Protein AF-A0A0G0KIC5-F1 (afdb_monomer)

Secondary structure (DSSP, 8-state):
--EEETTEEEEEE-TTPPP---SSPP----------S--HHHHHHHHHHHHHHHHHHHHHHTTTTT---EETTEEP-GGGGEEEEEEEEEEETTTTEEEEEEEEEESS--SS--SEEEEE-TTS-EEEEEE-SS--SSS--EEEEEEE-GGGGSB--S-TTS--------B-TTSHHHHHHHHHHHHHHHHHHGGGGHHHHHHHHHHHHHTT-S-SS--HHHHHHHHHHHHH-THHHHT--HHHHHHHHHHHHHHHHSS-TTHHHHHHHHHS---HHHHHHHHHTT-

Radius of gyration: 25.98 Å; Cα contacts (8 Å, |Δi|>4): 318; chains: 1; bounding box: 60×60×71 Å

Mean predicted aligned error: 8.33 Å

Sequence (287 aa):
MVKINAENINLYTGVNATPKKTAEQTGTVVTFSGIHGLVKSQMEEKLNEFLLKEFAWFLALNSNRDFSISVNGIPIDFNDLVADQEELSFMHEDSQTTFTVRYVRWNQRLNNEPSRYYYINSEHKERWKEPTVIKNKGEQFYHSIFVKSLYFDAFSFQAAAEEKQEALIVGTRSDSQFRFLRKKLATILRIKRRPFLKVFAEKLISEYEEKNILPAVCHESLRKTLTTIYEMQPRIFTSLNLEQKKIMVGLLQILLESNNKNALPALLSSAIDLTPDEQSELEKLFY

Solvent-accessible surface area (backbone atoms only — not comparable to full-atom values): 17333 Å² total; per-residue (Å²): 120,74,50,69,46,90,94,41,78,86,50,64,46,56,83,85,60,77,89,72,93,72,92,69,82,90,81,85,87,84,84,88,77,92,83,76,97,75,52,69,68,64,48,53,57,54,47,50,54,47,49,43,38,63,37,27,68,56,43,60,67,29,63,90,67,80,58,83,56,62,60,97,84,44,70,68,66,46,65,83,42,53,65,47,72,51,78,48,78,49,70,34,77,95,76,65,50,53,38,42,36,39,41,38,27,32,73,55,80,43,74,87,57,73,44,29,38,36,38,20,21,74,87,63,44,81,72,48,71,47,74,43,95,71,73,72,85,82,55,72,68,34,39,41,35,40,37,36,23,66,67,49,68,40,43,46,90,67,66,89,87,74,69,93,62,94,63,80,72,76,37,47,79,82,38,67,62,49,49,50,50,53,52,53,54,51,51,52,53,50,63,72,43,29,80,53,28,53,71,55,28,53,50,50,51,52,53,30,54,77,65,66,42,54,60,97,79,69,52,68,61,54,56,51,48,54,32,52,49,32,37,75,44,51,70,76,66,74,79,52,54,76,66,55,49,31,51,52,48,52,51,50,49,54,48,70,74,40,93,51,54,60,53,61,41,51,56,48,50,75,79,41,95,66,52,74,67,55,43,55,51,50,44,55,67,73,113

pLDDT: mean 87.5, std 10.57, range [45.59, 98.5]

Foldseek 3Di:
DKDADPVGRPDIPDPPPDDDDDPDDDDDDDDDDPDPDDDPVNCVPVVLVQCLLACLVVCVLCVVPPDFDDDPNHTRDNCVQFPDKDWDKDADVVVRWIKIKIKTWGQAHRDPDAEKEFEAAPVSDTPDIDHDPDGDPPLRGGIYMYIYTNLSVQADPDDPPPDPDPDPRPYYCVDPVNVVVSVVSNVVSLVVSLVSCQVVLVVVVVVCVVLVLADPDHDPLLSVLSSLVCSNPVPVPPPDDSVRSSVVSVVSVVVLVDPDLQPVLVVVVVVDPDDPVSSVVSSVSSD

Structure (mmCIF, N/CA/C/O backbone):
data_AF-A0A0G0KIC5-F1
#
_entry.id   AF-A0A0G0KIC5-F1
#
loop_
_atom_site.group_PDB
_atom_site.id
_atom_site.type_symbol
_atom_site.label_atom_id
_atom_site.label_alt_id
_atom_site.label_comp_id
_atom_site.label_asym_id
_atom_site.label_entity_id
_atom_site.label_seq_id
_atom_site.pdbx_PDB_ins_code
_atom_site.Cartn_x
_atom_site.Cartn_y
_atom_site.Cartn_z
_atom_site.occupancy
_atom_site.B_iso_or_equiv
_atom_site.auth_seq_id
_atom_site.auth_comp_id
_atom_site.auth_asym_id
_atom_site.auth_atom_id
_atom_site.pdbx_PDB_model_num
ATOM 1 N N . MET A 1 1 ? 26.436 -17.714 -29.959 1.00 67.50 1 MET A N 1
ATOM 2 C CA . MET A 1 1 ? 25.285 -18.348 -29.283 1.00 67.50 1 MET A CA 1
ATOM 3 C C . MET A 1 1 ? 25.785 -18.941 -27.980 1.00 67.50 1 MET A C 1
ATOM 5 O O . MET A 1 1 ? 26.723 -19.731 -28.030 1.00 67.50 1 MET A O 1
ATOM 9 N N . VAL A 1 2 ? 25.228 -18.517 -26.846 1.00 76.69 2 VAL A N 1
ATOM 10 C CA . VAL A 1 2 ? 25.556 -19.101 -25.537 1.00 76.69 2 VAL A CA 1
ATOM 11 C C . VAL A 1 2 ? 24.722 -20.366 -25.348 1.00 76.69 2 VAL A C 1
ATOM 13 O O . VAL A 1 2 ? 23.547 -20.376 -25.707 1.00 76.69 2 VAL A O 1
ATOM 16 N N . LYS A 1 3 ? 25.329 -21.439 -24.836 1.00 75.56 3 LYS A N 1
ATOM 17 C CA . LYS A 1 3 ? 24.642 -22.703 -24.524 1.00 75.56 3 LYS A CA 1
ATOM 18 C C . LYS A 1 3 ? 24.934 -23.087 -23.083 1.00 75.56 3 LYS A C 1
ATOM 20 O O . LYS A 1 3 ? 26.071 -22.927 -22.647 1.00 75.56 3 LYS A O 1
ATOM 25 N N . ILE A 1 4 ? 23.917 -23.592 -22.392 1.00 78.56 4 ILE A N 1
ATOM 26 C CA . ILE A 1 4 ? 23.955 -23.989 -20.980 1.00 78.56 4 ILE A CA 1
ATOM 27 C C . ILE A 1 4 ? 23.305 -25.371 -20.871 1.00 78.56 4 ILE A C 1
ATOM 29 O O . ILE A 1 4 ? 22.284 -25.610 -21.518 1.00 78.56 4 ILE A O 1
ATOM 33 N N . ASN A 1 5 ? 23.893 -26.274 -20.085 1.00 76.44 5 ASN A N 1
ATOM 34 C CA . ASN A 1 5 ? 23.307 -27.582 -19.781 1.00 76.44 5 ASN A CA 1
ATOM 35 C C . ASN A 1 5 ? 22.599 -27.526 -18.415 1.00 76.44 5 ASN A C 1
ATOM 37 O O . ASN A 1 5 ? 23.148 -26.989 -17.455 1.00 76.44 5 ASN A O 1
ATOM 41 N N . ALA A 1 6 ? 21.396 -28.099 -18.328 1.00 74.94 6 ALA A N 1
ATOM 42 C CA . ALA A 1 6 ? 20.607 -28.170 -17.100 1.00 74.94 6 ALA A CA 1
ATOM 43 C C . ALA A 1 6 ? 21.323 -28.904 -15.950 1.00 74.94 6 ALA A C 1
ATOM 45 O O . ALA A 1 6 ? 21.125 -28.545 -14.794 1.00 74.94 6 ALA A O 1
ATOM 46 N N . GLU A 1 7 ? 22.186 -29.881 -16.249 1.00 78.88 7 GLU A N 1
ATOM 47 C CA . GLU A 1 7 ? 22.963 -30.613 -15.235 1.00 78.88 7 GLU A CA 1
ATOM 48 C C . GLU A 1 7 ? 24.023 -29.738 -14.550 1.00 78.88 7 GLU A C 1
ATOM 50 O O . GLU A 1 7 ? 24.472 -30.048 -13.448 1.00 78.88 7 GLU A O 1
ATOM 55 N N . ASN A 1 8 ? 24.440 -28.639 -15.190 1.00 77.25 8 ASN A N 1
ATOM 56 C CA . ASN A 1 8 ? 25.443 -27.743 -14.636 1.00 77.25 8 ASN A CA 1
ATOM 57 C C . ASN A 1 8 ? 25.259 -26.310 -15.153 1.00 77.25 8 ASN A C 1
ATOM 59 O O . ASN A 1 8 ? 25.920 -25.871 -16.094 1.00 77.25 8 ASN A O 1
ATOM 63 N N . ILE A 1 9 ? 24.365 -25.568 -14.497 1.00 76.00 9 ILE A N 1
ATOM 64 C CA . ILE A 1 9 ? 23.979 -24.193 -14.862 1.00 76.00 9 ILE A CA 1
ATOM 65 C C . ILE A 1 9 ? 25.139 -23.183 -14.847 1.00 76.00 9 ILE A C 1
ATOM 67 O O . ILE A 1 9 ? 25.031 -22.115 -15.444 1.00 76.00 9 ILE A O 1
ATOM 71 N N . ASN A 1 10 ? 26.258 -23.526 -14.201 1.00 78.25 10 ASN A N 1
ATOM 72 C CA . ASN A 1 10 ? 27.460 -22.695 -14.144 1.00 78.25 10 ASN A CA 1
ATOM 73 C C . ASN A 1 10 ? 28.426 -22.956 -15.313 1.00 78.25 10 ASN A C 1
ATOM 75 O O . ASN A 1 10 ? 29.370 -22.190 -15.502 1.00 78.25 10 ASN A O 1
ATOM 79 N N . LEU A 1 11 ? 28.207 -24.012 -16.105 1.00 73.00 11 LEU A N 1
ATOM 80 C CA . LEU A 1 11 ? 28.993 -24.318 -17.298 1.00 73.00 11 LEU A CA 1
ATOM 81 C C . LEU A 1 11 ? 28.256 -23.842 -18.547 1.00 73.00 11 LEU A C 1
ATOM 83 O O . LEU A 1 11 ? 27.235 -24.400 -18.953 1.00 73.00 11 LEU A O 1
ATOM 87 N N . TYR A 1 12 ? 28.811 -22.814 -19.182 1.00 76.62 12 TYR A N 1
ATOM 88 C CA . TYR A 1 12 ? 28.248 -22.230 -20.388 1.00 76.62 12 TYR A CA 1
ATOM 89 C C . TYR A 1 12 ? 29.332 -21.901 -21.415 1.00 76.62 12 TYR A C 1
ATOM 91 O O . TYR A 1 12 ? 30.443 -21.488 -21.088 1.00 76.62 12 TYR A O 1
ATOM 99 N N . THR A 1 13 ? 29.016 -22.114 -22.692 1.00 78.81 13 THR A N 1
ATOM 100 C CA . THR A 1 13 ? 29.937 -21.857 -23.812 1.00 78.81 13 THR A CA 1
ATOM 101 C C . THR A 1 13 ? 29.626 -20.527 -24.486 1.00 78.81 13 THR A C 1
ATOM 103 O O . THR A 1 13 ? 28.480 -20.091 -24.469 1.00 78.81 13 THR A O 1
ATOM 106 N N . GLY A 1 14 ? 30.598 -19.925 -25.178 1.00 72.69 14 GLY A N 1
ATOM 107 C CA . GLY A 1 14 ? 30.358 -18.744 -26.023 1.00 72.69 14 GLY A CA 1
ATOM 108 C C . GLY A 1 14 ? 30.482 -17.391 -25.314 1.00 72.69 14 GLY A C 1
ATOM 109 O O . GLY A 1 14 ? 30.128 -16.380 -25.911 1.00 72.69 14 GLY A O 1
ATOM 110 N N . VAL A 1 15 ? 31.015 -17.369 -24.087 1.00 69.88 15 VAL A N 1
ATOM 111 C CA . VAL A 1 15 ? 31.284 -16.153 -23.284 1.00 69.88 15 VAL A CA 1
ATOM 112 C C . VAL A 1 15 ? 32.347 -15.260 -23.922 1.00 69.88 15 VAL A C 1
ATOM 114 O O . VAL A 1 15 ? 32.256 -14.042 -23.867 1.00 69.88 15 VAL A O 1
ATOM 117 N N . ASN A 1 16 ? 33.324 -15.882 -24.587 1.00 74.56 16 ASN A N 1
ATOM 118 C CA . ASN A 1 16 ? 34.443 -15.207 -25.251 1.00 74.56 16 ASN A CA 1
ATOM 119 C C . ASN A 1 16 ? 34.171 -14.942 -26.742 1.00 74.56 16 ASN A C 1
ATOM 121 O O . ASN A 1 16 ? 35.106 -14.792 -27.528 1.00 74.56 16 ASN A O 1
ATOM 125 N N . ALA A 1 17 ? 32.905 -14.960 -27.172 1.00 75.75 17 ALA A N 1
ATOM 126 C CA . ALA A 1 17 ? 32.570 -14.648 -28.555 1.00 75.75 17 ALA A CA 1
ATOM 127 C C . ALA A 1 17 ? 32.875 -13.170 -28.841 1.00 75.75 17 ALA A C 1
ATOM 129 O O . ALA A 1 17 ? 32.433 -12.284 -28.112 1.00 75.75 17 ALA A O 1
ATOM 130 N N . THR A 1 18 ? 33.620 -12.897 -29.911 1.00 78.06 18 THR A N 1
ATOM 131 C CA . THR A 1 18 ? 33.925 -11.523 -30.312 1.00 78.06 18 THR A CA 1
ATOM 132 C C . THR A 1 18 ? 32.659 -10.825 -30.824 1.00 78.06 18 THR A C 1
ATOM 134 O O . THR A 1 18 ? 31.942 -11.402 -31.653 1.00 78.06 18 THR A O 1
ATOM 137 N N . PRO A 1 19 ? 32.356 -9.595 -30.359 1.00 79.81 19 PRO A N 1
ATOM 138 C CA . PRO A 1 19 ? 31.229 -8.825 -30.870 1.00 79.81 19 PRO A CA 1
ATOM 139 C C . PRO A 1 19 ? 31.348 -8.640 -32.384 1.00 79.81 19 PRO A C 1
ATOM 141 O O . PRO A 1 19 ? 32.389 -8.218 -32.888 1.00 79.81 19 PRO A O 1
ATOM 144 N N . LYS A 1 20 ? 30.278 -8.951 -33.118 1.00 81.19 20 LYS A N 1
ATOM 145 C CA . LYS A 1 20 ? 30.190 -8.7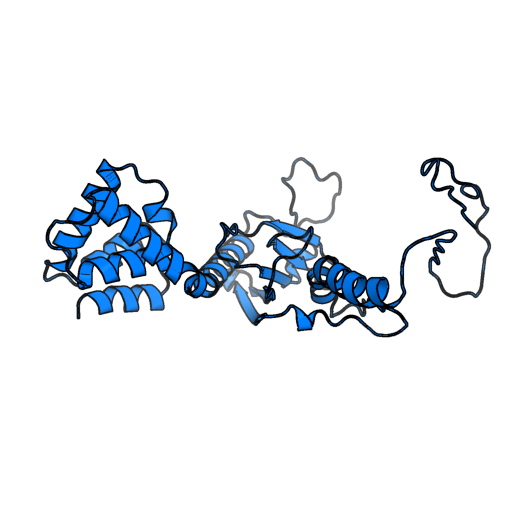22 -34.564 1.00 81.19 20 LYS A CA 1
ATOM 146 C C . LYS A 1 20 ? 29.190 -7.609 -34.830 1.00 81.19 20 LYS A C 1
ATOM 148 O O . LYS A 1 20 ? 28.093 -7.617 -34.278 1.00 81.19 20 LYS A O 1
ATOM 153 N N . LYS A 1 21 ? 29.565 -6.664 -35.691 1.00 84.25 21 LYS A N 1
ATOM 154 C CA . LYS A 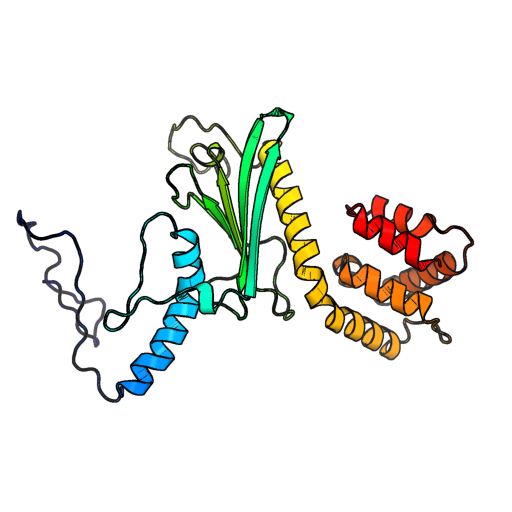1 21 ? 28.650 -5.623 -36.163 1.00 84.25 21 LYS A CA 1
ATOM 155 C C . LYS A 1 21 ? 27.550 -6.296 -36.990 1.00 84.25 21 LYS A C 1
ATOM 157 O O . LYS A 1 21 ? 27.859 -7.068 -37.893 1.00 84.25 21 LYS A O 1
ATOM 162 N N . THR A 1 22 ? 26.294 -6.024 -36.666 1.00 84.88 22 THR A N 1
ATOM 163 C CA . THR A 1 22 ? 25.121 -6.582 -37.349 1.00 84.88 22 THR A CA 1
ATOM 164 C C . THR A 1 22 ? 24.117 -5.469 -37.640 1.00 84.88 22 THR A C 1
ATOM 166 O O . THR A 1 22 ? 24.134 -4.436 -36.969 1.00 84.88 22 THR A O 1
ATOM 169 N N . ALA A 1 23 ? 23.286 -5.668 -38.664 1.00 88.75 23 ALA A N 1
ATOM 170 C CA . ALA A 1 23 ? 22.134 -4.819 -38.972 1.00 88.75 23 ALA A CA 1
ATOM 171 C C . ALA A 1 23 ? 20.836 -5.333 -38.314 1.00 88.75 23 ALA A C 1
ATOM 173 O O . ALA A 1 23 ? 19.781 -4.725 -38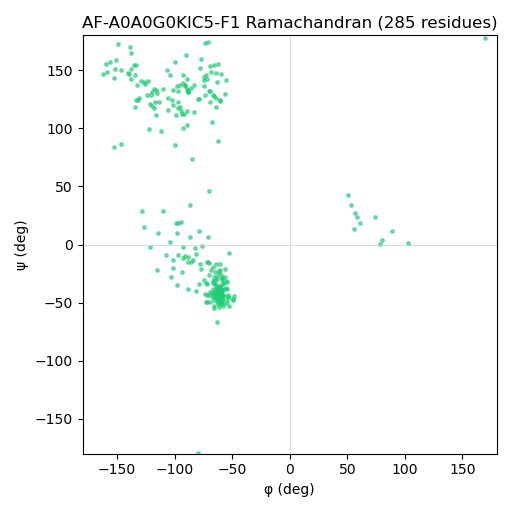.476 1.00 88.75 23 ALA A O 1
ATOM 174 N N . GLU A 1 24 ? 20.905 -6.462 -37.603 1.00 86.31 24 GLU A N 1
ATOM 175 C CA . GLU A 1 24 ? 19.785 -7.019 -36.847 1.00 86.31 24 GLU A CA 1
ATOM 176 C C . GLU A 1 24 ? 19.381 -6.109 -35.680 1.00 86.31 24 GLU A C 1
ATOM 178 O O . GLU A 1 24 ? 20.188 -5.346 -35.141 1.00 86.31 24 GLU A O 1
ATOM 183 N N . GLN A 1 25 ? 18.115 -6.213 -35.275 1.00 85.44 25 GLN A N 1
ATOM 184 C CA . GLN A 1 25 ? 17.614 -5.524 -34.090 1.00 85.44 25 GLN A CA 1
ATOM 185 C C . GLN A 1 25 ? 18.309 -6.044 -32.825 1.00 85.44 25 GLN A C 1
ATOM 187 O O . GLN A 1 25 ? 18.677 -7.215 -32.725 1.00 85.44 25 GLN A O 1
ATOM 192 N N . THR A 1 26 ? 18.488 -5.163 -31.843 1.00 87.00 26 THR A N 1
ATOM 193 C CA . THR A 1 26 ? 19.089 -5.525 -30.560 1.00 87.00 26 THR A CA 1
ATOM 194 C C . THR A 1 26 ? 18.105 -6.328 -29.713 1.00 87.00 26 THR A C 1
ATOM 196 O O . THR A 1 26 ? 16.931 -5.990 -29.597 1.00 87.00 26 THR A O 1
ATOM 199 N N . GLY A 1 27 ? 18.590 -7.398 -29.091 1.00 87.25 27 GLY A N 1
ATOM 200 C CA . GLY A 1 27 ? 17.770 -8.246 -28.236 1.00 87.25 27 GLY A CA 1
ATOM 201 C C . GLY A 1 27 ? 18.482 -9.534 -27.854 1.00 87.25 27 GLY A C 1
ATOM 202 O O . GLY A 1 27 ? 19.602 -9.803 -28.291 1.00 87.25 27 GLY A O 1
ATOM 203 N N . THR A 1 28 ? 17.806 -10.339 -27.041 1.00 87.50 28 THR A N 1
ATOM 204 C CA . THR A 1 28 ? 18.299 -11.643 -26.600 1.00 87.50 28 THR A CA 1
ATOM 205 C C . THR A 1 28 ? 17.182 -12.660 -26.750 1.00 87.50 28 THR A C 1
ATOM 207 O O . THR A 1 28 ? 16.109 -12.491 -26.178 1.00 87.50 28 THR A O 1
ATOM 210 N N . VAL A 1 29 ? 17.446 -13.736 -27.489 1.00 88.25 29 VAL A N 1
ATOM 211 C CA . VAL A 1 29 ? 16.553 -14.896 -27.569 1.00 88.25 29 VAL A CA 1
ATOM 212 C C . VAL A 1 29 ? 17.164 -16.026 -26.754 1.00 88.25 29 VAL A C 1
ATOM 214 O O . VAL A 1 29 ? 18.317 -16.402 -26.966 1.00 88.25 29 VAL A O 1
ATOM 217 N N . VAL A 1 30 ? 16.381 -16.567 -25.823 1.00 87.88 30 VAL A N 1
ATOM 218 C CA . VAL A 1 30 ? 16.743 -17.740 -25.024 1.00 87.88 30 VAL A CA 1
ATOM 219 C C . VAL A 1 30 ? 15.780 -18.866 -25.377 1.00 87.88 30 VAL A C 1
ATOM 221 O O . VAL A 1 30 ? 14.567 -18.670 -25.379 1.00 87.88 30 VAL A O 1
ATOM 224 N N . THR A 1 31 ? 16.314 -20.049 -25.677 1.00 87.62 31 THR A N 1
ATOM 225 C CA . THR A 1 31 ? 15.518 -21.229 -26.033 1.00 87.62 31 THR A CA 1
ATOM 226 C C . THR A 1 31 ? 15.823 -22.356 -25.063 1.00 87.62 31 THR A C 1
ATOM 228 O O . THR A 1 31 ? 16.962 -22.811 -24.967 1.00 87.62 31 THR A O 1
ATOM 231 N N . PHE A 1 32 ? 14.789 -22.828 -24.373 1.00 83.00 32 PHE A N 1
ATOM 232 C CA . PHE A 1 32 ? 14.842 -24.039 -23.563 1.00 83.00 32 PHE A CA 1
ATOM 233 C C . PHE A 1 32 ? 14.317 -25.213 -24.398 1.00 83.00 32 PHE A C 1
ATOM 235 O O . PHE A 1 32 ? 13.331 -25.077 -25.119 1.00 83.00 32 PHE A O 1
ATOM 242 N N . SER A 1 33 ? 14.987 -26.361 -24.330 1.00 85.38 33 SER A N 1
ATOM 243 C CA . SER A 1 33 ? 14.616 -27.584 -25.057 1.00 85.38 33 SER A CA 1
ATOM 244 C C . SER A 1 33 ? 14.763 -28.801 -24.141 1.00 85.38 33 SER A C 1
ATOM 246 O O . SER A 1 33 ? 15.367 -28.689 -23.077 1.00 85.38 33 SER A O 1
ATOM 248 N N . GLY A 1 34 ? 14.179 -29.945 -24.517 1.00 84.38 34 GLY A N 1
ATOM 249 C CA . GLY A 1 34 ? 14.203 -31.157 -23.681 1.00 84.38 34 GLY A CA 1
ATOM 250 C C . GLY A 1 34 ? 13.270 -31.108 -22.464 1.00 84.38 34 GLY A C 1
ATOM 251 O O . GLY A 1 34 ? 13.501 -31.801 -21.479 1.00 84.38 34 GLY A O 1
ATOM 252 N N . ILE A 1 35 ? 12.222 -30.278 -22.504 1.00 81.06 35 ILE A N 1
ATOM 253 C CA . ILE A 1 35 ? 11.217 -30.198 -21.438 1.00 81.06 35 ILE A CA 1
ATOM 254 C C . ILE A 1 35 ? 10.187 -31.315 -21.654 1.00 81.06 35 ILE A C 1
ATOM 256 O O . ILE A 1 35 ? 9.443 -31.296 -22.633 1.00 81.06 35 ILE A O 1
ATOM 260 N N . HIS A 1 36 ? 10.138 -32.281 -20.736 1.00 83.25 36 HIS A N 1
ATOM 261 C CA . HIS A 1 36 ? 9.186 -33.396 -20.755 1.00 83.25 36 HIS A CA 1
ATOM 262 C C . HIS A 1 36 ? 8.097 -33.214 -19.685 1.00 83.25 36 HIS A C 1
ATOM 264 O O . HIS A 1 36 ? 8.342 -32.618 -18.640 1.00 83.25 36 HIS A O 1
ATOM 270 N N . GLY A 1 37 ? 6.890 -33.738 -19.930 1.00 77.19 37 GLY A N 1
ATOM 271 C CA . GLY A 1 37 ? 5.799 -33.756 -18.941 1.00 77.19 37 GLY A CA 1
ATOM 272 C C . GLY A 1 37 ? 5.008 -32.450 -18.777 1.00 77.19 37 GLY A C 1
ATOM 273 O O . GLY A 1 37 ? 4.118 -32.395 -17.933 1.00 77.19 37 GLY A O 1
ATOM 274 N N . LEU A 1 38 ? 5.286 -31.419 -19.581 1.00 76.06 38 LEU A N 1
ATOM 275 C CA . LEU A 1 38 ? 4.517 -30.173 -19.603 1.00 76.06 38 LEU A CA 1
ATOM 276 C C . LEU A 1 38 ? 3.491 -30.205 -20.746 1.00 76.06 38 LEU A C 1
ATOM 278 O O . LEU A 1 38 ? 3.864 -30.280 -21.916 1.00 76.06 38 LEU A O 1
ATOM 282 N N . VAL A 1 39 ? 2.199 -30.145 -20.419 1.00 78.75 39 VAL A N 1
ATOM 283 C CA . VAL A 1 39 ? 1.122 -30.057 -21.421 1.00 78.75 39 VAL A CA 1
ATOM 284 C C . VAL A 1 39 ? 0.836 -28.588 -21.740 1.00 78.75 39 VAL A C 1
ATOM 286 O O . VAL A 1 39 ? 0.850 -27.747 -20.842 1.00 78.75 39 VAL A O 1
ATOM 289 N N . LYS A 1 40 ? 0.541 -28.273 -23.009 1.00 76.06 40 LYS A N 1
ATOM 290 C CA . LYS A 1 40 ? 0.291 -26.903 -23.496 1.00 76.06 40 LYS A CA 1
ATOM 291 C C . LYS A 1 40 ? -0.723 -26.128 -22.641 1.00 76.06 40 LYS A C 1
ATOM 293 O O . LYS A 1 40 ? -0.425 -25.016 -22.230 1.00 76.06 40 LYS A O 1
ATOM 298 N N . SER A 1 41 ? -1.863 -26.732 -22.306 1.00 73.12 41 SER A N 1
ATOM 299 C CA . SER A 1 41 ? -2.907 -26.084 -21.495 1.00 73.12 41 SER A CA 1
ATOM 300 C C . SER A 1 41 ? -2.442 -25.740 -20.076 1.00 73.12 41 SER A C 1
ATOM 302 O O . SER A 1 41 ? -2.707 -24.650 -19.580 1.00 73.12 41 SER A O 1
ATOM 304 N N . GLN A 1 42 ? -1.691 -26.641 -19.434 1.00 70.50 42 GLN A N 1
ATOM 305 C CA . GLN A 1 42 ? -1.113 -26.395 -18.111 1.00 70.50 42 GLN A CA 1
ATOM 306 C C . GLN A 1 42 ? -0.053 -25.297 -18.149 1.00 70.50 42 GLN A C 1
ATOM 308 O O . GLN A 1 42 ? 0.097 -24.578 -17.165 1.00 70.50 42 GLN A O 1
ATOM 313 N N . MET A 1 43 ? 0.683 -25.191 -19.259 1.00 74.12 43 MET A N 1
ATOM 314 C CA . MET A 1 43 ? 1.619 -24.099 -19.481 1.00 74.12 43 MET A CA 1
ATOM 315 C C . MET A 1 43 ? 0.852 -22.788 -19.605 1.00 74.12 43 MET A C 1
ATOM 317 O O . MET A 1 43 ? 1.123 -21.883 -18.842 1.00 74.12 43 MET A O 1
ATOM 321 N N . GLU A 1 44 ? -0.126 -22.688 -20.500 1.00 74.25 44 GLU A N 1
ATOM 322 C CA . GLU A 1 44 ? -0.777 -21.416 -20.827 1.00 74.25 44 GLU A CA 1
ATOM 323 C C . GLU A 1 44 ? -1.492 -20.784 -19.625 1.00 74.25 44 GLU A C 1
ATOM 325 O O . GLU A 1 44 ? -1.181 -19.651 -19.266 1.00 74.25 44 GLU A O 1
ATOM 330 N N . GLU A 1 45 ? -2.385 -21.510 -18.947 1.00 75.88 45 GLU A N 1
ATOM 331 C CA . GLU A 1 45 ? -3.167 -20.931 -17.843 1.00 75.88 45 GLU A CA 1
ATOM 332 C C . GLU A 1 45 ? -2.299 -20.619 -16.619 1.00 75.88 45 GLU A C 1
ATOM 334 O O . GLU A 1 45 ? -2.316 -19.499 -16.104 1.00 75.88 45 GLU A O 1
ATOM 339 N N . LYS A 1 46 ? -1.482 -21.584 -16.173 1.00 85.12 46 LYS A N 1
ATOM 340 C CA . LYS A 1 46 ? -0.663 -21.402 -14.966 1.00 85.12 46 LYS A CA 1
ATOM 341 C C . LYS A 1 46 ? 0.488 -20.433 -15.191 1.00 85.12 46 LYS A C 1
ATOM 343 O O . LYS A 1 46 ? 0.855 -19.722 -14.260 1.00 85.12 46 LYS A O 1
ATOM 348 N N . LEU A 1 47 ? 1.071 -20.398 -16.393 1.00 87.88 47 LEU A N 1
ATOM 349 C CA . LEU A 1 47 ? 2.140 -19.452 -16.711 1.00 87.88 47 LEU A CA 1
ATOM 350 C C . LEU A 1 47 ? 1.590 -18.037 -16.806 1.00 87.88 47 LEU A C 1
ATOM 352 O O . LEU A 1 47 ? 2.214 -17.139 -16.253 1.00 87.88 47 LEU A O 1
ATOM 356 N N . ASN A 1 48 ? 0.437 -17.833 -17.450 1.00 89.25 48 ASN A N 1
ATOM 357 C CA . ASN A 1 48 ? -0.182 -16.511 -17.518 1.00 89.25 48 ASN A CA 1
ATOM 358 C C . ASN A 1 48 ? -0.496 -15.991 -16.116 1.00 89.25 48 ASN A C 1
ATOM 360 O O . ASN A 1 48 ? -0.079 -14.888 -15.773 1.00 89.25 48 ASN A O 1
ATOM 364 N N . GLU A 1 49 ? -1.142 -16.806 -15.274 1.00 91.19 49 GLU A N 1
ATOM 365 C CA . GLU A 1 49 ? -1.426 -16.436 -13.885 1.00 91.19 49 GLU A CA 1
ATOM 366 C C . GLU A 1 49 ? -0.137 -16.134 -13.103 1.00 91.19 49 GLU A C 1
ATOM 368 O O . GLU A 1 49 ? -0.058 -15.135 -12.383 1.00 91.19 49 GLU A O 1
ATOM 373 N N . PHE A 1 50 ? 0.894 -16.970 -13.264 1.00 93.50 50 PHE A N 1
ATOM 374 C CA . PHE A 1 50 ? 2.183 -16.780 -12.608 1.00 93.50 50 PHE A CA 1
ATOM 375 C C . PHE A 1 50 ? 2.864 -15.480 -13.048 1.00 93.50 50 PHE A C 1
ATOM 377 O O . PHE A 1 50 ? 3.249 -14.684 -12.195 1.00 93.50 50 PHE A O 1
ATOM 384 N N . LEU A 1 51 ? 2.996 -15.244 -14.356 1.00 94.38 51 LEU A N 1
ATOM 385 C CA . LEU A 1 51 ? 3.635 -14.054 -14.920 1.00 94.38 51 LEU A CA 1
ATOM 386 C C . LEU A 1 51 ? 2.882 -12.786 -14.533 1.00 94.38 51 LEU A C 1
ATOM 388 O O . LEU A 1 51 ? 3.505 -11.790 -14.173 1.00 94.38 51 LEU A O 1
ATOM 392 N N . LEU A 1 52 ? 1.553 -12.834 -14.553 1.00 94.12 52 LEU A N 1
ATOM 393 C CA . LEU A 1 52 ? 0.713 -11.734 -14.115 1.00 94.12 52 LEU A CA 1
ATOM 394 C C . LEU A 1 52 ? 0.975 -11.412 -12.630 1.00 94.12 52 LEU A C 1
ATOM 396 O O . LEU A 1 52 ? 1.266 -10.266 -12.294 1.00 94.12 52 LEU A O 1
ATOM 400 N N . LYS A 1 53 ? 0.994 -12.413 -11.739 1.00 95.88 53 LYS A N 1
ATOM 401 C CA . LYS A 1 53 ? 1.328 -12.228 -10.309 1.00 95.88 53 LYS A CA 1
ATOM 402 C C . LYS A 1 53 ? 2.775 -11.804 -10.051 1.00 95.88 53 LYS A C 1
ATOM 404 O O . LYS A 1 53 ? 3.048 -11.172 -9.029 1.00 95.88 53 LYS A O 1
ATOM 409 N N . GLU A 1 54 ? 3.697 -12.166 -10.935 1.00 96.81 54 GLU A N 1
ATOM 410 C CA . GLU A 1 54 ? 5.117 -11.835 -10.821 1.00 96.81 54 GLU A CA 1
ATOM 411 C C . GLU A 1 54 ? 5.411 -10.409 -11.304 1.00 96.81 54 GLU A C 1
ATOM 413 O O . GLU A 1 54 ? 6.189 -9.692 -10.673 1.00 96.81 54 GLU A O 1
ATOM 418 N N . PHE A 1 55 ? 4.766 -9.977 -12.394 1.00 96.94 55 PHE A N 1
ATOM 419 C CA . PHE A 1 55 ? 5.150 -8.782 -13.147 1.00 96.94 55 PHE A CA 1
ATOM 420 C C . PHE A 1 55 ? 4.069 -7.701 -13.259 1.00 96.94 55 PHE A C 1
ATOM 422 O O . PHE A 1 55 ? 4.369 -6.637 -13.796 1.00 96.94 55 PHE A O 1
ATOM 429 N N . ALA A 1 56 ? 2.853 -7.883 -12.728 1.00 97.25 56 ALA A N 1
ATOM 430 C CA . ALA A 1 56 ? 1.808 -6.849 -12.797 1.00 97.25 56 ALA A CA 1
ATOM 431 C C . ALA A 1 56 ? 2.273 -5.489 -12.251 1.00 97.25 56 ALA A C 1
ATOM 433 O O . ALA A 1 56 ? 2.055 -4.458 -12.884 1.00 97.25 56 ALA A O 1
ATOM 434 N N . TRP A 1 57 ? 2.984 -5.474 -11.119 1.00 97.31 57 TRP A N 1
ATOM 435 C CA . TRP A 1 57 ? 3.556 -4.244 -10.560 1.00 97.31 57 TRP A CA 1
ATOM 436 C C . TRP A 1 57 ? 4.572 -3.587 -11.503 1.00 97.31 57 TRP A C 1
ATOM 438 O O . TRP A 1 57 ? 4.626 -2.362 -11.590 1.00 97.31 57 TRP A O 1
ATOM 448 N N . PHE A 1 58 ? 5.367 -4.394 -12.209 1.00 97.00 58 PHE A N 1
ATOM 449 C CA . PHE A 1 58 ? 6.422 -3.937 -13.106 1.00 97.00 58 PHE A CA 1
ATOM 450 C C . PHE A 1 58 ? 5.833 -3.363 -14.395 1.00 97.00 58 PHE A C 1
ATOM 452 O O . PHE A 1 58 ? 6.265 -2.303 -14.850 1.00 97.00 58 PHE A O 1
ATOM 459 N N . LEU A 1 59 ? 4.825 -4.034 -14.956 1.00 97.00 59 LEU A N 1
ATOM 460 C CA . LEU A 1 59 ? 4.066 -3.547 -16.106 1.00 97.00 59 LEU A CA 1
ATOM 461 C C . LEU A 1 59 ? 3.327 -2.257 -15.751 1.00 97.00 59 LEU A C 1
ATOM 463 O O . LEU A 1 59 ? 3.416 -1.274 -16.483 1.00 97.00 59 LEU A O 1
ATOM 467 N N . ALA A 1 60 ? 2.696 -2.207 -14.575 1.00 96.62 60 ALA A N 1
ATOM 468 C CA . ALA A 1 60 ? 2.075 -0.989 -14.084 1.00 96.62 60 ALA A CA 1
ATOM 469 C C . ALA A 1 60 ? 3.111 0.144 -13.966 1.00 96.62 60 ALA A C 1
ATOM 471 O O . ALA A 1 60 ? 2.877 1.228 -14.506 1.00 96.62 60 ALA A O 1
ATOM 472 N N . LEU A 1 61 ? 4.247 -0.082 -13.298 1.00 96.69 61 LEU A N 1
ATOM 473 C CA . LEU A 1 61 ? 5.340 0.890 -13.144 1.00 96.69 61 LEU A CA 1
ATOM 474 C C . LEU A 1 61 ? 5.815 1.453 -14.491 1.00 96.69 61 LEU A C 1
ATOM 476 O O . LEU A 1 61 ? 5.994 2.661 -14.629 1.00 96.69 61 LEU A O 1
ATOM 480 N N . ASN A 1 62 ? 5.999 0.579 -15.482 1.00 96.06 62 ASN A N 1
ATOM 481 C CA . ASN A 1 62 ? 6.572 0.915 -16.786 1.00 96.06 62 ASN A CA 1
ATOM 482 C C . ASN A 1 62 ? 5.520 1.144 -17.883 1.00 96.06 62 ASN A C 1
ATOM 484 O O . ASN A 1 62 ? 5.862 1.151 -19.062 1.00 96.06 62 ASN A O 1
ATOM 488 N N . SER A 1 63 ? 4.267 1.400 -17.506 1.00 92.81 63 SER A N 1
ATOM 489 C CA . SER A 1 63 ? 3.162 1.690 -18.436 1.00 92.81 63 SER A CA 1
ATOM 490 C C . SER A 1 63 ? 3.422 2.876 -19.376 1.00 92.81 63 SER A C 1
ATOM 492 O O . SER A 1 63 ? 2.823 2.951 -20.438 1.00 92.81 63 SER A O 1
ATOM 494 N N . ASN A 1 64 ? 4.345 3.776 -19.018 1.00 91.88 64 ASN A N 1
ATOM 495 C CA . ASN A 1 64 ? 4.760 4.921 -19.841 1.00 91.88 64 ASN A CA 1
ATOM 496 C C . ASN A 1 64 ? 6.057 4.672 -20.639 1.00 91.88 64 ASN A C 1
ATOM 498 O O . ASN A 1 64 ? 6.669 5.615 -21.131 1.00 91.88 64 ASN A O 1
ATOM 502 N N . ARG A 1 65 ? 6.554 3.431 -20.672 1.00 93.12 65 ARG A N 1
ATOM 503 C CA . ARG A 1 65 ? 7.832 3.061 -21.304 1.00 93.12 65 ARG A CA 1
ATOM 504 C C . ARG A 1 65 ? 7.686 1.916 -22.310 1.00 93.12 65 ARG A C 1
ATOM 506 O O . ARG A 1 65 ? 8.687 1.298 -22.660 1.00 93.12 65 ARG A O 1
ATOM 513 N N . ASP A 1 66 ? 6.453 1.612 -22.714 1.00 89.88 66 ASP A N 1
ATOM 514 C CA . ASP A 1 66 ? 6.106 0.579 -23.700 1.00 89.88 66 ASP A CA 1
ATOM 515 C C . ASP A 1 66 ? 6.619 -0.833 -23.357 1.00 89.88 66 ASP A C 1
ATOM 517 O O . ASP A 1 66 ? 6.842 -1.675 -24.229 1.00 89.88 66 ASP A O 1
ATOM 521 N N . PHE A 1 67 ? 6.796 -1.125 -22.063 1.00 94.50 67 PHE A N 1
ATOM 522 C CA . PHE A 1 67 ? 7.137 -2.473 -21.615 1.00 94.50 67 PHE A CA 1
ATOM 523 C C . PHE A 1 67 ? 5.908 -3.373 -21.725 1.00 94.50 67 PHE A C 1
ATOM 525 O O . PHE A 1 67 ? 4.848 -3.065 -21.182 1.00 94.50 67 PHE A O 1
ATOM 532 N N . SER A 1 68 ? 6.076 -4.523 -22.371 1.00 95.25 68 SER A N 1
ATOM 533 C CA . SER A 1 68 ? 5.046 -5.551 -22.468 1.00 95.25 68 SER A CA 1
ATOM 534 C C . SER A 1 68 ? 5.645 -6.937 -22.261 1.00 95.25 68 SER A C 1
ATOM 536 O O . SER A 1 68 ? 6.817 -7.187 -22.547 1.00 95.25 68 SER A O 1
ATOM 538 N N . ILE A 1 69 ? 4.823 -7.846 -21.743 1.00 94.50 69 ILE A N 1
ATOM 539 C CA . ILE A 1 69 ? 5.113 -9.278 -21.684 1.00 94.50 69 ILE A CA 1
ATOM 540 C C . ILE A 1 69 ? 4.003 -9.957 -22.472 1.00 94.50 69 ILE A C 1
ATOM 542 O O . ILE A 1 69 ? 2.831 -9.685 -22.229 1.00 94.50 69 ILE A O 1
ATOM 546 N N . SER A 1 70 ? 4.372 -10.813 -23.421 1.00 93.00 70 SER A N 1
ATOM 547 C CA . SER A 1 70 ? 3.413 -11.533 -24.256 1.00 93.00 70 SER A CA 1
ATOM 548 C C . SER A 1 70 ? 3.668 -13.031 -24.201 1.00 93.00 70 SER A C 1
ATOM 550 O O . SER A 1 70 ? 4.815 -13.472 -24.285 1.00 93.00 70 SER A O 1
ATOM 552 N N . VAL A 1 71 ? 2.595 -13.811 -24.114 1.00 89.56 71 VAL A N 1
ATOM 553 C CA . VAL A 1 71 ? 2.623 -15.274 -24.201 1.00 89.56 71 VAL A CA 1
ATOM 554 C C . VAL A 1 71 ? 1.894 -15.667 -25.477 1.00 89.56 71 VAL A C 1
ATOM 556 O O . VAL A 1 71 ? 0.756 -15.267 -25.696 1.00 89.56 71 VAL A O 1
ATOM 559 N N . ASN A 1 72 ? 2.571 -16.398 -26.369 1.00 87.81 72 ASN A N 1
ATOM 560 C CA . ASN A 1 72 ? 2.047 -16.750 -27.698 1.00 87.81 72 ASN A CA 1
ATOM 561 C C . ASN A 1 72 ? 1.560 -15.536 -28.518 1.00 87.81 72 ASN A C 1
ATOM 563 O O . ASN A 1 72 ? 0.593 -15.628 -29.268 1.00 87.81 72 ASN A O 1
ATOM 567 N N . GLY A 1 73 ? 2.225 -14.387 -28.361 1.00 89.75 73 GLY A N 1
ATOM 568 C CA . GLY A 1 73 ? 1.854 -13.137 -29.032 1.00 89.75 73 GLY A CA 1
ATOM 569 C C . GLY A 1 73 ? 0.673 -12.392 -28.401 1.00 89.75 73 GLY A C 1
ATOM 570 O O . GLY A 1 73 ? 0.325 -11.323 -28.890 1.00 89.75 73 GLY A O 1
ATOM 571 N N . ILE A 1 74 ? 0.083 -12.913 -27.320 1.00 90.31 74 ILE A N 1
ATOM 572 C CA . ILE A 1 74 ? -0.991 -12.256 -26.572 1.00 90.31 74 ILE A CA 1
ATOM 573 C C . ILE A 1 74 ? -0.369 -11.500 -25.390 1.00 90.31 74 ILE A C 1
ATOM 575 O O . ILE A 1 74 ? 0.263 -12.140 -24.542 1.00 90.31 74 ILE A O 1
ATOM 579 N N . PRO A 1 75 ? -0.513 -10.165 -25.315 1.00 92.69 75 PRO A N 1
ATOM 580 C CA . PRO A 1 75 ? -0.037 -9.385 -24.180 1.00 92.69 75 PRO A CA 1
ATOM 581 C C . PRO A 1 75 ? -0.753 -9.770 -22.886 1.00 92.69 75 PRO A C 1
ATOM 583 O O . PRO A 1 75 ? -1.965 -9.972 -22.873 1.00 92.69 75 PRO A O 1
ATOM 586 N N . ILE A 1 76 ? -0.002 -9.827 -21.789 1.00 91.69 76 ILE A N 1
ATOM 587 C CA . ILE A 1 76 ? -0.566 -9.930 -20.444 1.00 91.69 76 ILE A CA 1
ATOM 588 C C . ILE A 1 76 ? -1.047 -8.543 -20.020 1.00 91.69 76 ILE A C 1
ATOM 590 O O . ILE A 1 76 ? -0.257 -7.595 -20.004 1.00 91.69 76 ILE A O 1
ATOM 594 N N . ASP A 1 77 ? -2.317 -8.437 -19.631 1.00 93.00 77 ASP A N 1
ATOM 595 C CA . ASP A 1 77 ? -2.878 -7.207 -19.082 1.00 93.00 77 ASP A CA 1
ATOM 596 C C . ASP A 1 77 ? -2.811 -7.220 -17.549 1.00 93.00 77 ASP A C 1
ATOM 598 O O . ASP A 1 77 ? -3.454 -8.023 -16.876 1.00 93.00 77 ASP A O 1
ATOM 602 N N . PHE A 1 78 ? -2.028 -6.307 -16.967 1.00 95.38 78 PHE A N 1
ATOM 603 C CA . PHE A 1 78 ? -1.934 -6.198 -15.511 1.00 95.38 78 PHE A CA 1
ATOM 604 C C . PHE A 1 78 ? -3.247 -5.734 -14.863 1.00 95.38 78 PHE A C 1
ATOM 606 O O . PHE A 1 78 ? -3.418 -5.934 -13.656 1.00 95.38 78 PHE A O 1
ATOM 613 N N . ASN A 1 79 ? -4.159 -5.122 -15.632 1.00 95.94 79 ASN A N 1
ATOM 614 C CA . ASN A 1 79 ? -5.451 -4.651 -15.137 1.00 95.94 79 ASN A CA 1
ATOM 615 C C . ASN A 1 79 ? -6.319 -5.792 -14.591 1.00 95.94 79 ASN A C 1
ATOM 617 O O . ASN A 1 79 ? -7.112 -5.552 -13.684 1.00 95.94 79 ASN A O 1
ATOM 621 N N . ASP A 1 80 ? -6.088 -7.034 -15.021 1.00 94.75 80 ASP A N 1
ATOM 622 C CA . ASP A 1 80 ? -6.759 -8.226 -14.486 1.00 94.75 80 ASP A CA 1
ATOM 623 C C . ASP A 1 80 ? -6.495 -8.444 -12.979 1.00 94.75 80 ASP A C 1
ATOM 625 O O . ASP A 1 80 ? -7.275 -9.097 -12.277 1.00 94.75 80 ASP A O 1
ATOM 629 N N . LEU A 1 81 ? -5.405 -7.880 -12.439 1.00 96.50 81 LEU A N 1
ATOM 630 C CA . LEU A 1 81 ? -5.123 -7.875 -10.997 1.00 96.50 81 LEU A CA 1
ATOM 631 C C . LEU A 1 81 ? -5.534 -6.591 -10.286 1.00 96.50 81 LEU A C 1
ATOM 633 O O . LEU A 1 81 ? -5.461 -6.538 -9.055 1.00 96.50 81 LEU A O 1
ATOM 637 N N . VAL A 1 82 ? -5.931 -5.552 -11.015 1.00 97.88 82 VAL A N 1
ATOM 638 C CA . VAL A 1 82 ? -6.268 -4.258 -10.426 1.00 97.88 82 VAL A CA 1
ATOM 639 C C . VAL A 1 82 ? -7.670 -4.322 -9.840 1.00 97.88 82 VAL A C 1
ATOM 641 O O . VAL A 1 82 ? -8.646 -4.676 -10.489 1.00 97.88 82 VAL A O 1
ATOM 644 N N . ALA A 1 83 ? -7.762 -3.973 -8.566 1.00 97.50 83 ALA A N 1
ATOM 645 C CA . ALA A 1 83 ? -8.983 -4.081 -7.782 1.00 97.50 83 ALA A CA 1
ATOM 646 C C . ALA A 1 83 ? -9.511 -2.719 -7.322 1.00 97.50 83 ALA A C 1
ATOM 648 O O . ALA A 1 83 ? -10.667 -2.594 -6.930 1.00 97.50 83 ALA A O 1
ATOM 649 N N . ASP A 1 84 ? -8.629 -1.728 -7.271 1.00 97.69 84 ASP A N 1
ATOM 650 C CA . ASP A 1 84 ? -8.915 -0.303 -7.136 1.00 97.69 84 ASP A CA 1
ATOM 651 C C . ASP A 1 84 ? -7.679 0.443 -7.650 1.00 97.69 84 ASP A C 1
ATOM 653 O O . ASP A 1 84 ? -6.558 -0.054 -7.510 1.00 97.69 84 ASP A O 1
ATOM 657 N N . GLN A 1 85 ? -7.860 1.623 -8.225 1.00 97.69 85 GLN A N 1
ATOM 658 C CA . GLN A 1 85 ? -6.750 2.497 -8.584 1.00 97.69 85 GLN A CA 1
ATOM 659 C C . GLN A 1 85 ? -7.181 3.955 -8.550 1.00 97.69 85 GLN A C 1
ATOM 661 O O . GLN A 1 85 ? -8.341 4.282 -8.782 1.00 97.69 85 GLN A O 1
ATOM 666 N N . GLU A 1 86 ? -6.232 4.835 -8.266 1.00 97.94 86 GLU A N 1
ATOM 667 C CA . GLU A 1 86 ? -6.487 6.265 -8.154 1.00 97.94 86 GLU A CA 1
ATOM 668 C C . GLU A 1 86 ? -5.220 7.047 -8.490 1.00 97.94 86 GLU A C 1
ATOM 670 O O . GLU A 1 86 ? -4.115 6.626 -8.137 1.00 97.94 86 GLU A O 1
ATOM 675 N N . GLU A 1 87 ? -5.379 8.193 -9.145 1.00 97.88 87 GLU A N 1
ATOM 676 C CA . GLU A 1 87 ? -4.296 9.135 -9.401 1.00 97.88 87 GLU A CA 1
ATOM 677 C C . GLU A 1 87 ? -4.569 10.454 -8.677 1.00 97.88 87 GLU A C 1
ATOM 679 O O . GLU A 1 87 ? -5.679 10.981 -8.696 1.00 97.88 87 GLU A O 1
ATOM 684 N N . LEU A 1 88 ? -3.548 10.956 -7.994 1.00 97.69 88 LEU A N 1
ATOM 685 C CA . LEU A 1 88 ? -3.608 12.116 -7.118 1.00 97.69 88 LEU A CA 1
ATOM 686 C C . LEU A 1 88 ? -2.417 13.023 -7.412 1.00 97.69 88 LEU A C 1
ATOM 688 O O . LEU A 1 88 ? -1.308 12.549 -7.668 1.00 97.69 88 LEU A O 1
ATOM 692 N N . SER A 1 89 ? -2.615 14.331 -7.299 1.00 97.81 89 SER A N 1
ATOM 693 C CA . SER A 1 89 ? -1.533 15.309 -7.397 1.00 97.81 89 SER A CA 1
ATOM 694 C C . SER A 1 89 ? -1.400 16.082 -6.094 1.00 97.81 89 SER A C 1
ATOM 696 O O . SER A 1 89 ? -2.387 16.551 -5.528 1.00 97.81 89 SER A O 1
ATOM 698 N N . PHE A 1 90 ? -0.167 16.227 -5.617 1.00 97.50 90 PHE A N 1
ATOM 699 C CA . PHE A 1 90 ? 0.158 17.019 -4.435 1.00 97.50 90 PHE A CA 1
ATOM 700 C C . PHE A 1 90 ? 1.176 18.090 -4.790 1.00 97.50 90 PHE A C 1
ATOM 702 O O . PHE A 1 90 ? 2.129 17.817 -5.515 1.00 97.50 90 PHE A O 1
ATOM 709 N N . MET A 1 91 ? 1.008 19.277 -4.219 1.00 97.88 91 MET A N 1
ATOM 710 C CA . MET A 1 91 ? 1.980 20.358 -4.293 1.00 97.88 91 MET A CA 1
ATOM 711 C C . MET A 1 91 ? 2.426 20.714 -2.879 1.00 97.88 91 MET A C 1
ATOM 713 O O . MET A 1 91 ? 1.600 20.849 -1.976 1.00 97.88 91 MET A O 1
ATOM 717 N N . HIS A 1 92 ? 3.736 20.801 -2.670 1.00 97.50 92 HIS A N 1
ATOM 718 C CA . HIS A 1 92 ? 4.301 21.334 -1.440 1.00 97.50 92 HIS A CA 1
ATOM 719 C C . HIS A 1 92 ? 4.482 22.845 -1.599 1.00 97.50 92 HIS A C 1
ATOM 721 O O . HIS A 1 92 ? 5.427 23.275 -2.260 1.00 97.50 92 HIS A O 1
ATOM 727 N N . GLU A 1 93 ? 3.577 23.619 -0.998 1.00 95.81 93 GLU A N 1
ATOM 728 C CA . GLU A 1 93 ? 3.445 25.075 -1.179 1.00 95.81 93 GLU A CA 1
ATOM 729 C C . GLU A 1 93 ? 4.772 25.839 -1.037 1.00 95.81 93 GLU A C 1
ATOM 731 O O . GLU A 1 93 ? 5.129 26.611 -1.921 1.00 95.81 93 GLU A O 1
ATOM 736 N N . ASP A 1 94 ? 5.572 25.579 0.001 1.00 94.69 94 ASP A N 1
ATOM 737 C CA . ASP A 1 94 ? 6.791 26.370 0.248 1.00 94.69 94 ASP A CA 1
ATOM 738 C C . ASP A 1 94 ? 7.847 26.220 -0.859 1.00 94.69 94 ASP A C 1
ATOM 740 O O . ASP A 1 94 ? 8.591 27.148 -1.164 1.00 94.69 94 ASP A O 1
ATOM 744 N N . SER A 1 95 ? 7.929 25.031 -1.456 1.00 94.31 95 SER A N 1
ATOM 745 C CA . SER A 1 95 ? 8.918 24.705 -2.496 1.00 94.31 95 SER A CA 1
ATOM 746 C C . SER A 1 95 ? 8.348 24.728 -3.911 1.00 94.31 95 SER A C 1
ATOM 748 O O . SER A 1 95 ? 9.098 24.594 -4.871 1.00 94.31 95 SER A O 1
ATOM 750 N N . GLN A 1 96 ? 7.017 24.765 -4.033 1.00 96.50 96 GLN A N 1
ATOM 751 C CA . GLN A 1 96 ? 6.266 24.501 -5.264 1.00 96.50 96 GLN A CA 1
ATOM 752 C C . GLN A 1 96 ? 6.556 23.126 -5.911 1.00 96.50 96 GLN A C 1
ATOM 754 O O . GLN A 1 96 ? 6.148 22.856 -7.039 1.00 96.50 96 GLN A O 1
ATOM 759 N N . THR A 1 97 ? 7.220 22.211 -5.194 1.00 96.62 97 THR A N 1
ATOM 760 C CA . THR A 1 97 ? 7.472 20.840 -5.647 1.00 96.62 97 THR A CA 1
ATOM 761 C C . THR A 1 97 ? 6.165 20.073 -5.802 1.00 96.62 97 THR A C 1
ATOM 763 O O . THR A 1 97 ? 5.378 19.955 -4.857 1.00 96.62 97 THR A O 1
ATOM 766 N N . THR A 1 98 ? 5.958 19.498 -6.985 1.00 98.12 98 THR A N 1
ATOM 767 C CA . THR A 1 98 ? 4.775 18.703 -7.318 1.00 98.12 98 THR A CA 1
ATOM 768 C C . THR A 1 98 ? 5.077 17.208 -7.326 1.00 98.12 98 THR A C 1
ATOM 770 O O . THR A 1 98 ? 6.163 16.759 -7.702 1.00 98.12 98 THR A O 1
ATOM 773 N N . PHE A 1 99 ? 4.093 16.414 -6.918 1.00 98.44 99 PHE A N 1
ATOM 774 C CA . PHE A 1 99 ? 4.143 14.958 -6.896 1.00 98.44 99 PHE A CA 1
ATOM 775 C C . PHE A 1 99 ? 2.888 14.403 -7.557 1.00 98.44 99 PHE A C 1
ATOM 777 O O . PHE A 1 99 ? 1.779 14.721 -7.133 1.00 98.44 99 PHE A O 1
ATOM 784 N N . THR A 1 100 ? 3.061 13.540 -8.554 1.00 98.44 100 THR A N 1
ATOM 785 C CA . THR A 1 100 ? 1.972 12.720 -9.098 1.00 98.44 100 THR A CA 1
ATOM 786 C C . THR A 1 100 ? 2.035 11.352 -8.443 1.00 98.44 100 THR A C 1
ATOM 788 O O . THR A 1 100 ? 3.069 10.685 -8.485 1.00 98.44 100 THR A O 1
ATOM 791 N N . VAL A 1 101 ? 0.950 10.945 -7.800 1.00 98.50 101 VAL A N 1
ATOM 792 C CA . VAL A 1 101 ? 0.848 9.706 -7.037 1.00 98.50 101 VAL A CA 1
ATOM 793 C C . VAL A 1 101 ? -0.214 8.833 -7.673 1.00 98.50 101 VAL A C 1
ATOM 795 O O . VAL A 1 101 ? -1.387 9.185 -7.655 1.00 98.50 101 VAL A O 1
ATOM 798 N N . ARG A 1 102 ? 0.183 7.661 -8.162 1.00 98.31 102 ARG A N 1
ATOM 799 C CA . ARG A 1 102 ? -0.746 6.625 -8.602 1.00 98.31 102 ARG A CA 1
ATOM 800 C C . ARG A 1 102 ? -0.780 5.492 -7.588 1.00 98.31 102 ARG A C 1
ATOM 802 O O . ARG A 1 102 ? 0.220 4.805 -7.365 1.00 98.31 102 ARG A O 1
ATOM 809 N N . TYR A 1 103 ? -1.938 5.306 -6.977 1.00 98.44 103 TYR A N 1
ATOM 810 C CA . TYR A 1 103 ? -2.262 4.179 -6.117 1.00 98.44 103 TYR A CA 1
ATOM 811 C C . TYR A 1 103 ? -2.848 3.044 -6.956 1.00 98.44 103 TYR A C 1
ATOM 813 O O . TYR A 1 103 ? -3.734 3.274 -7.773 1.00 98.44 103 TYR A O 1
ATOM 821 N N . VAL A 1 104 ? -2.379 1.820 -6.721 1.00 98.44 104 VAL A N 1
ATOM 822 C CA . VAL A 1 104 ? -2.960 0.602 -7.294 1.00 98.44 104 VAL A CA 1
ATOM 823 C C . VAL A 1 104 ? -3.148 -0.421 -6.184 1.00 98.44 104 VAL A C 1
ATOM 825 O O . VAL A 1 104 ? -2.196 -0.771 -5.483 1.00 98.44 104 VAL A O 1
ATOM 828 N N . ARG A 1 105 ? -4.374 -0.916 -6.025 1.00 97.75 105 ARG A N 1
ATOM 829 C CA . ARG A 1 105 ? -4.715 -2.052 -5.171 1.00 97.75 105 ARG A CA 1
ATOM 830 C C . ARG A 1 105 ? -4.780 -3.313 -6.009 1.00 97.75 105 ARG A C 1
ATOM 832 O O . ARG A 1 105 ? -5.482 -3.348 -7.017 1.00 97.75 105 ARG A O 1
ATOM 839 N N . TRP A 1 106 ? -4.137 -4.365 -5.529 1.00 97.62 106 TRP A N 1
ATOM 840 C CA . TRP A 1 106 ? -4.196 -5.676 -6.162 1.00 97.62 106 TRP A CA 1
ATOM 841 C C . TRP A 1 106 ? -5.323 -6.509 -5.541 1.00 97.62 106 TRP A C 1
ATOM 843 O O . TRP A 1 106 ? -5.517 -6.481 -4.322 1.00 97.62 106 TRP A O 1
ATOM 853 N N . ASN A 1 107 ? -6.077 -7.251 -6.358 1.00 95.94 107 ASN A N 1
ATOM 854 C CA . ASN A 1 107 ? -7.159 -8.132 -5.881 1.00 95.94 107 ASN A CA 1
ATOM 855 C C . ASN A 1 107 ? -6.615 -9.365 -5.147 1.00 95.94 107 ASN A C 1
ATOM 857 O O . ASN A 1 107 ? -7.352 -10.024 -4.419 1.00 95.94 107 ASN A O 1
ATOM 861 N N . GLN A 1 108 ? -5.323 -9.647 -5.300 1.00 94.56 108 GLN A N 1
ATOM 862 C CA . GLN A 1 108 ? -4.637 -10.750 -4.654 1.00 94.56 108 GLN A CA 1
ATOM 863 C C . GLN A 1 108 ? -3.169 -10.424 -4.382 1.00 94.56 108 GLN A C 1
ATOM 865 O O . GLN A 1 108 ? -2.632 -9.393 -4.792 1.00 94.56 108 GLN A O 1
ATOM 870 N N . ARG A 1 109 ? -2.511 -11.326 -3.655 1.00 94.81 109 ARG A N 1
ATOM 871 C CA . ARG A 1 109 ? -1.091 -11.217 -3.336 1.00 94.81 109 ARG A CA 1
ATOM 872 C C . ARG A 1 109 ? -0.237 -11.432 -4.591 1.00 94.81 109 ARG A C 1
ATOM 874 O O . ARG A 1 109 ? -0.418 -12.427 -5.287 1.00 94.81 109 ARG A O 1
ATOM 881 N N . LEU A 1 110 ? 0.733 -10.545 -4.806 1.00 95.69 110 LEU A N 1
ATOM 882 C CA . LEU A 1 110 ? 1.811 -10.737 -5.780 1.00 95.69 110 LEU A CA 1
ATOM 883 C C . LEU A 1 110 ? 2.876 -11.696 -5.227 1.00 95.69 110 LEU A C 1
ATOM 885 O O . LEU A 1 110 ? 3.078 -11.766 -4.012 1.00 95.69 110 LEU A O 1
ATOM 889 N N . ASN A 1 111 ? 3.573 -12.410 -6.108 1.00 94.81 111 ASN A N 1
ATOM 890 C CA . ASN A 1 111 ? 4.488 -13.490 -5.721 1.00 94.81 111 ASN A CA 1
ATOM 891 C C . ASN A 1 111 ? 5.667 -12.990 -4.867 1.00 94.81 111 ASN A C 1
ATOM 893 O O . ASN A 1 111 ? 5.755 -13.295 -3.676 1.00 94.81 111 ASN A O 1
ATOM 897 N N . ASN A 1 112 ? 6.549 -12.190 -5.472 1.00 91.44 112 ASN A N 1
ATOM 898 C CA . ASN A 1 112 ? 7.812 -11.747 -4.871 1.00 91.44 112 ASN A CA 1
ATOM 899 C C . ASN A 1 112 ? 7.870 -10.236 -4.612 1.00 91.44 112 ASN A C 1
ATOM 901 O O . ASN A 1 112 ? 8.917 -9.699 -4.248 1.00 91.44 112 ASN A O 1
ATOM 905 N N . GLU A 1 113 ? 6.737 -9.548 -4.751 1.00 94.44 113 GLU A N 1
ATOM 906 C CA . GLU A 1 113 ? 6.661 -8.100 -4.606 1.00 94.44 113 GLU A CA 1
ATOM 907 C C . GLU A 1 113 ? 5.646 -7.712 -3.514 1.00 94.44 113 GLU A C 1
ATOM 909 O O . GLU A 1 113 ? 4.434 -7.719 -3.743 1.00 94.44 113 GLU A O 1
ATOM 914 N N . PRO A 1 114 ? 6.103 -7.406 -2.285 1.00 93.50 114 PRO A N 1
ATOM 915 C CA . PRO A 1 114 ? 5.226 -6.884 -1.243 1.00 93.50 114 PRO A CA 1
ATOM 916 C C . PRO A 1 114 ? 4.795 -5.447 -1.563 1.00 93.50 114 PRO A C 1
ATOM 918 O O . PRO A 1 114 ? 5.302 -4.815 -2.486 1.00 93.50 114 PRO A O 1
ATOM 921 N N . SER A 1 115 ? 3.895 -4.886 -0.753 1.00 96.31 115 SER A N 1
ATOM 922 C CA . SER A 1 115 ? 3.497 -3.491 -0.929 1.00 96.31 115 SER A CA 1
ATOM 923 C C . SER A 1 115 ? 4.681 -2.528 -0.787 1.00 96.31 115 SER A C 1
ATOM 925 O O . SER A 1 115 ? 5.379 -2.524 0.236 1.00 96.31 115 SER A O 1
ATOM 927 N N . ARG A 1 116 ? 4.902 -1.700 -1.816 1.00 97.06 116 ARG A N 1
ATOM 928 C CA . ARG A 1 116 ? 6.016 -0.745 -1.897 1.00 97.06 116 ARG A CA 1
ATOM 929 C C . ARG A 1 116 ? 5.589 0.633 -2.400 1.00 97.06 116 ARG A C 1
ATOM 931 O O . ARG A 1 116 ? 4.608 0.776 -3.132 1.00 97.06 116 ARG A O 1
ATOM 938 N N . TYR A 1 117 ? 6.377 1.626 -2.001 1.00 97.94 117 TYR A N 1
ATOM 939 C CA . TYR A 1 117 ? 6.504 2.901 -2.695 1.00 97.94 117 TYR A CA 1
ATOM 940 C C . TYR A 1 117 ? 7.561 2.761 -3.789 1.00 97.94 117 TYR A C 1
ATOM 942 O O . TYR A 1 117 ? 8.644 2.243 -3.519 1.00 97.94 117 TYR A O 1
ATOM 950 N N . TYR A 1 118 ? 7.259 3.263 -4.979 1.00 98.12 118 TYR A N 1
ATOM 951 C CA . TYR A 1 118 ? 8.167 3.376 -6.115 1.00 98.12 118 TYR A CA 1
ATOM 952 C C . TYR A 1 118 ? 8.347 4.853 -6.434 1.00 98.12 118 TYR A C 1
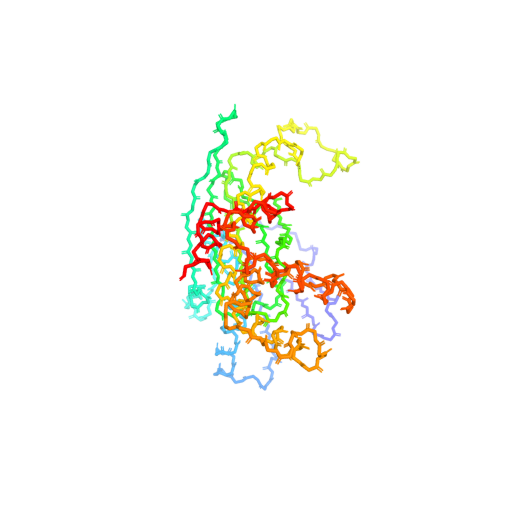ATOM 954 O O . TYR A 1 118 ? 7.362 5.547 -6.686 1.00 98.12 118 TYR A O 1
ATOM 962 N N . TYR A 1 119 ? 9.584 5.334 -6.423 1.00 98.00 119 TYR A N 1
ATOM 963 C CA . TYR A 1 119 ? 9.910 6.723 -6.723 1.00 98.00 119 TYR A CA 1
ATOM 964 C C . TYR A 1 119 ? 10.469 6.822 -8.137 1.00 98.00 119 TYR A C 1
ATOM 966 O O . TYR A 1 119 ? 11.424 6.126 -8.490 1.00 98.00 119 TYR A O 1
ATOM 974 N N . ILE A 1 120 ? 9.842 7.665 -8.948 1.00 97.81 120 ILE A N 1
ATOM 975 C CA . ILE A 1 120 ? 10.001 7.706 -10.397 1.00 97.81 120 ILE A CA 1
ATOM 976 C C . ILE A 1 120 ? 10.433 9.112 -10.801 1.00 97.81 120 ILE A C 1
ATOM 978 O O . ILE A 1 120 ? 9.806 10.099 -10.412 1.00 97.81 120 ILE A O 1
ATOM 982 N N . ASN A 1 121 ? 11.501 9.196 -11.587 1.00 95.75 121 ASN A N 1
ATOM 983 C CA . ASN A 1 121 ? 12.018 10.465 -12.086 1.00 95.75 121 ASN A CA 1
ATOM 984 C C . ASN A 1 121 ? 11.212 10.990 -13.290 1.00 95.75 121 ASN A C 1
ATOM 986 O O . ASN A 1 121 ? 10.241 10.376 -13.753 1.00 95.75 121 ASN A O 1
ATOM 990 N N . SER A 1 122 ? 11.620 12.136 -13.821 1.00 95.25 122 SER A N 1
ATOM 991 C CA . SER A 1 122 ? 11.013 12.751 -15.004 1.00 95.25 122 SER A CA 1
ATOM 992 C C . SER A 1 122 ? 11.036 11.854 -16.249 1.00 95.25 122 SER A C 1
ATOM 994 O O . SER A 1 122 ? 10.055 11.823 -16.992 1.00 95.25 122 SER A O 1
ATOM 996 N N . GLU A 1 123 ? 12.083 11.038 -16.405 1.00 95.06 123 GLU A N 1
ATOM 997 C CA . GLU A 1 123 ? 12.270 10.057 -17.487 1.00 95.06 123 GLU A CA 1
ATOM 998 C C . GLU A 1 123 ? 11.481 8.745 -17.302 1.00 95.06 123 GLU A C 1
ATOM 1000 O O . GLU A 1 123 ? 11.742 7.757 -17.991 1.00 95.06 123 GLU A O 1
ATOM 1005 N N . HIS A 1 124 ? 10.539 8.692 -16.355 1.00 95.44 124 HIS A N 1
ATOM 1006 C CA . HIS A 1 124 ? 9.752 7.498 -16.023 1.00 95.44 124 HIS A CA 1
ATOM 1007 C C . HIS A 1 124 ? 10.578 6.296 -15.523 1.00 95.44 124 HIS A C 1
ATOM 1009 O O . HIS A 1 124 ? 10.091 5.164 -15.505 1.00 95.44 124 HIS A O 1
ATOM 1015 N N . LYS A 1 125 ? 11.820 6.514 -15.083 1.00 94.50 125 LYS A N 1
ATOM 1016 C CA . LYS A 1 125 ? 12.684 5.467 -14.527 1.00 94.50 125 LYS A CA 1
ATOM 1017 C C . LYS A 1 125 ? 12.508 5.374 -13.014 1.00 94.50 125 LYS A C 1
ATOM 1019 O O . LYS A 1 125 ? 12.485 6.389 -12.316 1.00 94.50 125 LYS A O 1
ATOM 1024 N N . GLU A 1 126 ? 12.437 4.144 -12.509 1.00 95.44 126 GLU A N 1
ATOM 1025 C CA . GLU A 1 126 ? 12.538 3.871 -11.073 1.00 95.44 126 GLU A CA 1
ATOM 1026 C C . GLU A 1 126 ? 13.905 4.346 -10.566 1.00 95.44 126 GLU A C 1
ATOM 1028 O O . GLU A 1 126 ? 14.947 3.936 -11.078 1.00 95.44 126 GLU A O 1
ATOM 1033 N N . ARG A 1 127 ? 13.891 5.227 -9.566 1.00 95.25 127 ARG A N 1
ATOM 1034 C CA . ARG A 1 127 ? 15.090 5.691 -8.855 1.00 95.25 127 ARG A CA 1
ATOM 1035 C C . ARG A 1 127 ? 15.295 4.937 -7.556 1.00 95.25 127 ARG A C 1
ATOM 1037 O O . ARG A 1 127 ? 16.428 4.698 -7.154 1.00 95.25 127 ARG A O 1
ATOM 1044 N N . TRP A 1 128 ? 14.195 4.589 -6.899 1.00 95.88 128 TRP A N 1
ATOM 1045 C CA . TRP A 1 128 ? 14.212 3.874 -5.636 1.00 95.88 128 TRP A CA 1
ATOM 1046 C C . TRP A 1 128 ? 12.876 3.191 -5.381 1.00 95.88 128 TRP A C 1
ATOM 1048 O O . TRP A 1 128 ? 11.827 3.660 -5.833 1.00 95.88 128 TRP A O 1
ATOM 1058 N N . LYS A 1 129 ? 12.903 2.136 -4.569 1.00 95.50 129 LYS A N 1
ATOM 1059 C CA . LYS A 1 129 ? 11.699 1.535 -4.002 1.00 95.50 129 LYS A CA 1
ATOM 1060 C C . LYS A 1 129 ? 11.912 1.121 -2.557 1.00 95.50 129 LYS A C 1
ATOM 1062 O O . LYS A 1 129 ? 13.000 0.710 -2.163 1.00 95.50 129 LYS A O 1
ATOM 1067 N N . GLU A 1 130 ? 10.859 1.204 -1.756 1.00 94.81 130 GLU A N 1
ATOM 1068 C CA . GLU A 1 130 ? 10.915 0.823 -0.344 1.00 94.81 130 GLU A CA 1
ATOM 1069 C C . GLU A 1 130 ? 9.556 0.324 0.170 1.00 94.81 130 GLU A C 1
ATOM 1071 O O . GLU A 1 130 ? 8.521 0.645 -0.417 1.00 94.81 130 GLU A O 1
ATOM 1076 N N . PRO A 1 131 ? 9.521 -0.451 1.269 1.00 95.31 131 PRO A N 1
ATOM 1077 C CA . PRO A 1 131 ? 8.268 -0.932 1.842 1.00 95.31 131 PRO A CA 1
ATOM 1078 C C . PRO A 1 131 ? 7.322 0.197 2.262 1.00 95.31 131 PRO A C 1
ATOM 1080 O O . PRO A 1 131 ? 7.745 1.242 2.770 1.00 95.31 131 PRO A O 1
ATOM 1083 N N . THR A 1 132 ? 6.020 -0.050 2.130 1.00 94.88 132 THR A N 1
ATOM 1084 C CA . THR A 1 132 ? 4.997 0.856 2.661 1.00 94.88 132 THR A CA 1
ATOM 1085 C C . THR A 1 132 ? 4.959 0.866 4.188 1.00 94.88 132 THR A C 1
ATOM 1087 O O . THR A 1 132 ? 5.305 -0.119 4.845 1.00 94.88 132 THR A O 1
ATOM 1090 N N . VAL A 1 133 ? 4.500 1.974 4.794 1.00 87.69 133 VAL A N 1
ATOM 1091 C CA . VAL A 1 133 ? 4.371 2.059 6.269 1.00 87.69 133 VAL A CA 1
ATOM 1092 C C . VAL A 1 133 ? 3.336 1.075 6.828 1.00 87.69 133 VAL A C 1
ATOM 1094 O O . VAL A 1 133 ? 3.399 0.678 7.997 1.00 87.69 133 VAL A O 1
ATOM 1097 N N . ILE A 1 134 ? 2.387 0.669 5.984 1.00 84.44 134 ILE A N 1
ATOM 1098 C CA . ILE A 1 134 ? 1.385 -0.346 6.278 1.00 84.44 134 ILE A CA 1
ATOM 1099 C C . ILE A 1 134 ? 1.911 -1.693 5.791 1.00 84.44 134 ILE A C 1
ATOM 1101 O O . ILE A 1 134 ? 2.015 -1.926 4.588 1.00 84.44 134 ILE A O 1
ATOM 1105 N N . LYS A 1 135 ? 2.205 -2.584 6.741 1.00 80.25 135 LYS A N 1
ATOM 1106 C CA . LYS A 1 135 ? 2.473 -3.999 6.466 1.00 80.25 135 LYS A CA 1
ATOM 1107 C C . LYS A 1 135 ? 1.152 -4.759 6.481 1.00 80.25 135 LYS A C 1
ATOM 1109 O O . LYS A 1 135 ? 0.384 -4.612 7.430 1.00 80.25 135 LYS A O 1
ATOM 1114 N N . ASN A 1 136 ? 0.906 -5.580 5.464 1.00 78.38 136 ASN A N 1
ATOM 1115 C CA . ASN A 1 136 ? -0.265 -6.448 5.432 1.00 78.38 136 ASN A CA 1
ATOM 1116 C C . ASN A 1 136 ? -0.125 -7.549 6.503 1.00 78.38 136 ASN A C 1
ATOM 1118 O O . ASN A 1 136 ? 0.859 -8.287 6.500 1.00 78.38 136 ASN A O 1
ATOM 1122 N N . LYS A 1 137 ? -1.093 -7.637 7.424 1.00 79.31 137 LYS A N 1
ATOM 1123 C CA . LYS A 1 137 ? -1.129 -8.613 8.529 1.00 79.31 137 LYS A CA 1
ATOM 1124 C C . LYS A 1 137 ? -2.227 -9.675 8.357 1.00 79.31 137 LYS A C 1
ATOM 1126 O O . LYS A 1 137 ? -2.749 -10.192 9.336 1.00 79.31 137 LYS A O 1
ATOM 1131 N N . GLY A 1 138 ? -2.581 -9.988 7.110 1.00 81.81 138 GLY A N 1
ATOM 1132 C CA . GLY A 1 138 ? -3.637 -10.952 6.771 1.00 81.81 138 GLY A CA 1
ATOM 1133 C C . GLY A 1 138 ? -4.952 -10.307 6.333 1.00 81.81 138 GLY A C 1
ATOM 1134 O O . GLY A 1 138 ? -5.890 -11.012 5.989 1.00 81.81 138 GLY A O 1
ATOM 1135 N N . GLU A 1 139 ? -5.005 -8.978 6.282 1.00 86.56 139 GLU A N 1
ATOM 1136 C CA . GLU A 1 139 ? -6.165 -8.175 5.862 1.00 86.56 139 GLU A CA 1
ATOM 1137 C C . GLU A 1 139 ? -6.370 -8.154 4.339 1.00 86.56 139 GLU A C 1
ATOM 1139 O O . GLU A 1 139 ? -7.282 -7.505 3.848 1.00 86.56 139 GLU A O 1
ATOM 1144 N N . GLN A 1 140 ? -5.497 -8.820 3.574 1.00 91.31 140 GLN A N 1
ATOM 1145 C CA . GLN A 1 140 ? -5.537 -8.860 2.105 1.00 91.31 140 GLN A CA 1
ATOM 1146 C C . GLN A 1 140 ? -5.458 -7.472 1.426 1.00 91.31 140 GLN A C 1
ATOM 1148 O O . GLN A 1 140 ? -5.821 -7.301 0.267 1.00 91.31 140 GLN A O 1
ATOM 1153 N N . PHE A 1 141 ? -4.892 -6.481 2.122 1.00 94.88 141 PHE A N 1
ATOM 1154 C CA . PHE A 1 141 ? -4.646 -5.137 1.595 1.00 94.88 141 PHE A CA 1
ATOM 1155 C C . PHE A 1 141 ? -3.310 -5.048 0.827 1.00 94.88 141 PHE A C 1
ATOM 1157 O O . PHE A 1 141 ? -2.310 -4.511 1.319 1.00 94.88 141 PHE A O 1
ATOM 1164 N N . TYR A 1 142 ? -3.272 -5.612 -0.381 1.00 96.19 142 TYR A N 1
ATOM 1165 C CA . TYR A 1 142 ? -2.109 -5.582 -1.281 1.00 96.19 142 TYR A CA 1
ATOM 1166 C C . TYR A 1 142 ? -2.139 -4.333 -2.164 1.00 96.19 142 TYR A C 1
ATOM 1168 O O . TYR A 1 142 ? -3.168 -4.025 -2.761 1.00 96.19 142 TYR A O 1
ATOM 1176 N N . HIS A 1 143 ? -1.030 -3.597 -2.249 1.00 97.50 143 HIS A N 1
ATOM 1177 C CA . HIS A 1 143 ? -1.017 -2.318 -2.959 1.00 97.50 143 HIS A CA 1
ATOM 1178 C C . HIS A 1 143 ? 0.372 -1.907 -3.440 1.00 97.50 143 HIS A C 1
ATOM 1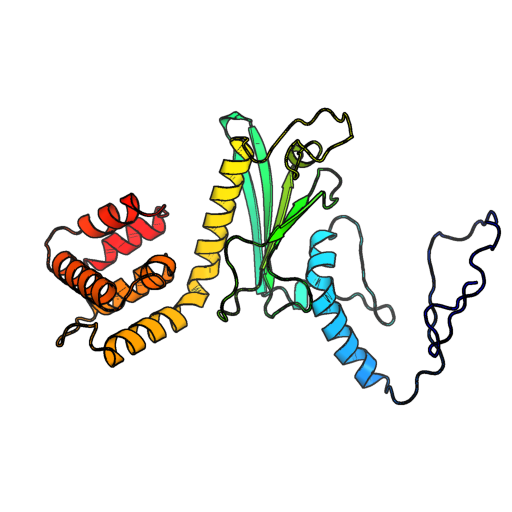180 O O . HIS A 1 143 ? 1.386 -2.285 -2.863 1.00 97.50 143 HIS A O 1
ATOM 1186 N N . SER A 1 144 ? 0.414 -1.062 -4.458 1.00 97.88 144 SER A N 1
ATOM 1187 C CA . SER A 1 144 ? 1.613 -0.379 -4.929 1.00 97.88 144 SER A CA 1
ATOM 1188 C C . SER A 1 144 ? 1.325 1.111 -5.047 1.00 97.88 144 SER A C 1
ATOM 1190 O O . SER A 1 144 ? 0.235 1.508 -5.455 1.00 97.88 144 SER A O 1
ATOM 1192 N N . ILE A 1 145 ? 2.295 1.938 -4.663 1.00 98.44 145 ILE A N 1
ATOM 1193 C CA . ILE A 1 145 ? 2.211 3.388 -4.830 1.00 98.44 145 ILE A CA 1
ATOM 1194 C C . ILE A 1 145 ? 3.360 3.848 -5.712 1.00 98.44 145 ILE A C 1
ATOM 1196 O O . ILE A 1 145 ? 4.523 3.706 -5.343 1.00 98.44 145 ILE A O 1
ATOM 1200 N N . PHE A 1 146 ? 3.018 4.435 -6.850 1.00 98.50 146 PHE A N 1
ATOM 1201 C CA . PHE A 1 146 ? 3.955 5.008 -7.805 1.00 98.50 146 PHE A CA 1
ATOM 1202 C C . PHE A 1 146 ? 3.968 6.523 -7.628 1.00 98.50 146 PHE A C 1
ATOM 1204 O O . PHE A 1 146 ? 2.932 7.164 -7.768 1.00 98.50 146 PHE A O 1
ATOM 1211 N N . VAL A 1 147 ? 5.121 7.096 -7.297 1.00 98.50 147 VAL A N 1
ATOM 1212 C CA . VAL A 1 147 ? 5.284 8.533 -7.067 1.00 98.50 147 VAL A CA 1
ATOM 1213 C C . VAL A 1 147 ? 6.232 9.087 -8.117 1.00 98.50 147 VAL A C 1
ATOM 1215 O O . VAL A 1 147 ? 7.427 8.801 -8.081 1.00 98.50 147 VAL A O 1
ATOM 1218 N N . LYS A 1 148 ? 5.713 9.903 -9.031 1.00 98.31 148 LYS A N 1
ATOM 1219 C CA . LYS A 1 148 ? 6.498 10.606 -10.045 1.00 98.31 148 LYS A CA 1
ATOM 1220 C C . LYS A 1 148 ? 6.717 12.062 -9.642 1.00 98.31 148 LYS A C 1
ATOM 1222 O O . LYS A 1 148 ? 5.770 12.750 -9.258 1.00 98.31 148 LYS A O 1
ATOM 1227 N N . SER A 1 149 ? 7.957 12.534 -9.749 1.00 97.81 149 SER A N 1
ATOM 1228 C CA . SER A 1 149 ? 8.305 13.949 -9.582 1.00 97.81 149 SER A CA 1
ATOM 1229 C C . SER A 1 149 ? 9.680 14.255 -10.178 1.00 97.81 149 SER A C 1
ATOM 1231 O O . SER A 1 149 ? 10.587 13.432 -10.068 1.00 97.81 149 SER A O 1
ATOM 1233 N N . LEU A 1 150 ? 9.847 15.467 -10.725 1.00 96.25 150 LEU A N 1
ATOM 1234 C CA . LEU A 1 150 ? 11.156 16.039 -11.092 1.00 96.25 150 LEU A CA 1
ATOM 1235 C C . LEU A 1 150 ? 12.117 16.078 -9.898 1.00 96.25 150 LEU A C 1
ATOM 1237 O O . LEU A 1 150 ? 13.329 15.981 -10.058 1.00 96.25 150 LEU A O 1
ATOM 1241 N N . TYR A 1 151 ? 11.570 16.176 -8.686 1.00 95.38 151 TYR A N 1
ATOM 1242 C CA . TYR A 1 151 ? 12.338 16.155 -7.450 1.00 95.38 151 TYR A CA 1
ATOM 1243 C C . TYR A 1 151 ? 13.248 14.925 -7.331 1.00 95.38 151 TYR A C 1
ATOM 1245 O O . TYR A 1 151 ? 14.340 15.018 -6.779 1.00 95.38 151 TYR A O 1
ATOM 1253 N N . PHE A 1 152 ? 12.832 13.778 -7.881 1.00 95.69 152 PHE A N 1
ATOM 1254 C CA . PHE A 1 152 ? 13.591 12.531 -7.788 1.00 95.69 152 PHE A CA 1
ATOM 1255 C C . PHE A 1 152 ? 14.726 12.400 -8.814 1.00 95.69 152 PHE A C 1
ATOM 1257 O O . PHE A 1 152 ? 15.476 11.423 -8.754 1.00 95.69 152 PHE A O 1
ATOM 1264 N N . ASP A 1 153 ? 14.892 13.365 -9.722 1.00 93.50 153 ASP A N 1
ATOM 1265 C CA . ASP A 1 153 ? 15.976 13.367 -10.711 1.00 93.50 153 ASP A CA 1
ATOM 1266 C C . ASP A 1 153 ? 17.351 13.488 -10.026 1.00 93.50 153 ASP A C 1
ATOM 1268 O O . ASP A 1 153 ? 18.292 12.787 -10.403 1.00 93.50 153 ASP A O 1
ATOM 1272 N N . ALA A 1 154 ? 17.438 14.303 -8.965 1.00 89.31 154 ALA A N 1
ATOM 1273 C CA . ALA A 1 154 ? 18.656 14.580 -8.192 1.00 89.31 154 ALA A CA 1
ATOM 1274 C C . ALA A 1 154 ? 18.474 14.375 -6.669 1.00 89.31 154 ALA A C 1
ATOM 1276 O O . ALA A 1 154 ? 19.118 15.041 -5.855 1.00 89.31 154 ALA A O 1
ATOM 1277 N N . PHE A 1 155 ? 17.575 13.467 -6.277 1.00 90.06 155 PHE A N 1
ATOM 1278 C CA . PHE A 1 155 ? 17.330 13.109 -4.876 1.00 90.06 155 PHE A CA 1
ATOM 1279 C C . PHE A 1 155 ? 18.257 11.982 -4.408 1.00 90.06 155 PHE A C 1
ATOM 1281 O O . PHE A 1 155 ? 18.353 10.945 -5.070 1.00 90.06 155 PHE A O 1
ATOM 1288 N N . SER A 1 156 ? 18.865 12.151 -3.234 1.00 88.19 156 SER A N 1
ATOM 1289 C CA . SER A 1 156 ? 19.643 11.108 -2.563 1.00 88.19 156 SER A CA 1
ATOM 1290 C C . SER A 1 156 ? 18.745 10.271 -1.646 1.00 88.19 156 SER A C 1
ATOM 1292 O O . SER A 1 156 ? 18.173 10.758 -0.663 1.00 88.19 156 SER A O 1
ATOM 1294 N N . PHE A 1 157 ? 18.595 8.987 -1.988 1.00 81.44 157 PHE A N 1
ATOM 1295 C CA . PHE A 1 157 ? 17.839 8.011 -1.190 1.00 81.44 157 PHE A CA 1
ATOM 1296 C C . PHE A 1 157 ? 18.697 7.315 -0.121 1.00 81.44 157 PHE A C 1
ATOM 1298 O O . PHE A 1 157 ? 18.130 6.707 0.796 1.00 81.44 157 PHE A O 1
ATOM 1305 N N . GLN A 1 158 ? 20.028 7.412 -0.225 1.00 74.75 158 GLN A N 1
ATOM 1306 C CA . GLN A 1 158 ? 20.997 6.856 0.723 1.00 74.75 158 GLN A CA 1
ATOM 1307 C C . GLN A 1 158 ? 21.344 7.858 1.835 1.00 74.75 158 GLN A C 1
ATOM 1309 O O . GLN A 1 158 ? 21.062 9.052 1.749 1.00 74.75 158 GLN A O 1
ATOM 1314 N N . ALA A 1 159 ? 21.936 7.367 2.927 1.00 56.28 159 ALA A N 1
ATOM 1315 C CA . ALA A 1 159 ? 22.572 8.246 3.902 1.00 56.28 159 ALA A CA 1
ATOM 1316 C C . ALA A 1 159 ? 23.899 8.757 3.316 1.00 56.28 159 ALA A C 1
ATOM 1318 O O . ALA A 1 159 ? 24.627 7.985 2.698 1.00 56.28 159 ALA A O 1
ATOM 1319 N N . ALA A 1 160 ? 24.236 10.027 3.555 1.00 51.41 160 ALA A N 1
ATOM 1320 C CA . ALA A 1 160 ? 25.364 10.753 2.950 1.00 51.41 160 ALA A CA 1
ATOM 1321 C C . ALA A 1 160 ? 26.765 10.091 3.049 1.00 51.41 160 ALA A C 1
ATOM 1323 O O . ALA A 1 160 ? 27.716 10.594 2.463 1.00 51.41 160 ALA A O 1
ATOM 1324 N N . ALA A 1 161 ? 26.921 8.986 3.786 1.00 45.59 161 ALA A N 1
ATOM 1325 C CA . ALA A 1 161 ? 28.186 8.276 3.964 1.00 45.59 161 ALA A CA 1
ATOM 1326 C C . ALA A 1 161 ? 28.529 7.272 2.838 1.00 45.59 161 ALA A C 1
ATOM 1328 O O . ALA A 1 161 ? 29.671 6.819 2.781 1.00 45.59 161 ALA A O 1
ATOM 1329 N N . GLU A 1 162 ? 27.585 6.913 1.958 1.00 47.06 162 GLU A N 1
ATOM 1330 C CA . GLU A 1 162 ? 27.783 5.853 0.945 1.00 47.06 162 GLU A CA 1
ATOM 1331 C C . GLU A 1 162 ? 27.931 6.359 -0.506 1.00 47.06 162 GLU A C 1
ATOM 1333 O O . GLU A 1 162 ? 28.335 5.594 -1.385 1.00 47.06 162 GLU A O 1
ATOM 1338 N N . GLU A 1 163 ? 27.695 7.644 -0.781 1.00 50.84 163 GLU A N 1
ATOM 1339 C CA . GLU A 1 163 ? 27.714 8.175 -2.152 1.00 50.84 163 GLU A CA 1
ATOM 1340 C C . GLU A 1 163 ? 29.101 8.721 -2.543 1.00 50.84 163 GLU A C 1
ATOM 1342 O O . GLU A 1 163 ? 29.481 9.841 -2.215 1.00 50.84 163 GLU A O 1
ATOM 1347 N N . LYS A 1 164 ? 29.869 7.924 -3.302 1.00 47.00 164 LYS A N 1
ATOM 1348 C CA . LYS A 1 164 ? 31.119 8.331 -3.985 1.00 47.00 164 LYS A CA 1
ATOM 1349 C C . LYS A 1 164 ? 30.886 8.943 -5.380 1.00 47.00 164 LYS A C 1
ATOM 1351 O O . LYS A 1 164 ? 31.698 8.741 -6.282 1.00 47.00 164 LYS A O 1
ATOM 1356 N N . GLN A 1 165 ? 29.791 9.671 -5.595 1.00 47.97 165 GLN A N 1
ATOM 1357 C CA . GLN A 1 165 ? 29.581 10.417 -6.842 1.00 47.97 165 GLN A CA 1
ATOM 1358 C C . GLN A 1 165 ? 29.092 11.839 -6.566 1.00 47.97 165 GLN A C 1
ATOM 1360 O O . GLN A 1 165 ? 28.012 12.054 -6.030 1.00 47.97 165 GLN A O 1
ATOM 1365 N N . GLU A 1 166 ? 29.914 12.797 -6.992 1.00 48.06 166 GLU A N 1
ATOM 1366 C CA . GLU A 1 166 ? 29.745 14.255 -6.948 1.00 48.06 166 GLU A CA 1
ATOM 1367 C C . GLU A 1 166 ? 28.660 14.751 -7.928 1.00 48.06 166 GLU A C 1
ATOM 1369 O O . GLU A 1 166 ? 28.862 15.701 -8.682 1.00 48.06 166 GLU A O 1
ATOM 1374 N N . ALA A 1 167 ? 27.494 14.103 -7.971 1.00 53.81 167 ALA A N 1
ATOM 1375 C CA . ALA A 1 167 ? 26.323 14.754 -8.543 1.00 53.81 167 ALA A CA 1
ATOM 1376 C C . ALA A 1 167 ? 25.867 15.849 -7.565 1.00 53.81 167 ALA A C 1
ATOM 1378 O O . ALA A 1 167 ? 25.926 15.663 -6.351 1.00 53.81 167 ALA A O 1
ATOM 1379 N N . LEU A 1 168 ? 25.415 16.994 -8.080 1.00 60.66 168 LEU A N 1
ATOM 1380 C CA . LEU A 1 168 ? 24.777 18.042 -7.280 1.00 60.66 168 LEU A CA 1
ATOM 1381 C C . LEU A 1 168 ? 23.492 17.462 -6.664 1.00 60.66 168 LEU A C 1
ATOM 1383 O O . LEU A 1 168 ? 22.439 17.497 -7.292 1.00 60.66 168 LEU A O 1
ATOM 1387 N N . ILE A 1 169 ? 23.585 16.861 -5.477 1.00 62.47 169 ILE A N 1
ATOM 1388 C CA . ILE A 1 169 ? 22.432 16.351 -4.730 1.00 62.47 169 ILE A CA 1
ATOM 1389 C C . ILE A 1 169 ? 21.556 17.553 -4.370 1.00 62.47 169 ILE A C 1
ATOM 1391 O O . ILE A 1 169 ? 22.001 18.460 -3.668 1.00 62.47 169 ILE A O 1
ATOM 1395 N N . VAL A 1 170 ? 20.316 17.563 -4.862 1.00 73.62 170 VAL A N 1
ATOM 1396 C CA . VAL A 1 170 ? 19.367 18.674 -4.663 1.00 73.62 170 VAL A CA 1
ATOM 1397 C C . VAL A 1 170 ? 18.341 18.357 -3.576 1.00 73.62 170 VAL A C 1
ATOM 1399 O O . VAL A 1 170 ? 17.754 19.274 -3.008 1.00 73.62 170 VAL A O 1
ATOM 1402 N N . GLY A 1 171 ? 18.126 17.079 -3.248 1.00 79.94 171 GLY A N 1
ATOM 1403 C CA . GLY A 1 171 ? 17.134 16.703 -2.246 1.00 79.94 171 GLY A CA 1
ATOM 1404 C C . GLY A 1 171 ? 17.498 15.484 -1.417 1.00 79.94 171 GLY A C 1
ATOM 1405 O O . GLY A 1 171 ? 18.188 14.578 -1.883 1.00 79.94 171 GLY A O 1
ATOM 1406 N N . THR A 1 172 ? 17.009 15.464 -0.180 1.00 89.50 172 THR A N 1
ATOM 1407 C CA . THR A 1 172 ? 17.261 14.391 0.787 1.00 89.50 172 THR A CA 1
ATOM 1408 C C . THR A 1 172 ? 16.005 14.020 1.573 1.00 89.50 172 THR A C 1
ATOM 1410 O O . THR A 1 172 ? 14.989 14.718 1.574 1.00 89.50 172 THR A O 1
ATOM 1413 N N . ARG A 1 173 ? 16.072 12.917 2.325 1.00 90.44 173 ARG A N 1
ATOM 1414 C CA . ARG A 1 173 ? 14.945 12.448 3.149 1.00 90.44 173 ARG A CA 1
ATOM 1415 C C . ARG A 1 173 ? 14.543 13.413 4.277 1.00 90.44 173 ARG A C 1
ATOM 1417 O O . ARG A 1 173 ? 13.452 13.244 4.825 1.00 90.44 173 ARG A O 1
ATOM 1424 N N . SER A 1 174 ? 15.390 14.373 4.657 1.00 89.69 174 SER A N 1
ATOM 1425 C CA . SER A 1 174 ? 15.081 15.365 5.700 1.00 89.69 174 SER A CA 1
ATOM 1426 C C . SER A 1 174 ? 14.332 16.593 5.166 1.00 89.69 174 SER A C 1
ATOM 1428 O O . SER A 1 174 ? 13.705 17.310 5.958 1.00 89.69 174 SER A O 1
ATOM 1430 N N . ASP A 1 175 ? 14.317 16.797 3.846 1.00 93.56 175 ASP A N 1
ATOM 1431 C CA . ASP A 1 175 ? 13.641 17.917 3.198 1.00 93.56 175 ASP A CA 1
ATOM 1432 C C . ASP A 1 175 ? 12.155 17.982 3.586 1.00 93.56 175 ASP A C 1
ATOM 1434 O O . ASP A 1 175 ? 11.455 16.966 3.687 1.00 93.56 175 ASP A O 1
ATOM 1438 N N . SER A 1 176 ? 11.643 19.201 3.776 1.00 95.25 176 SER A N 1
ATOM 1439 C CA . SER A 1 176 ? 10.237 19.445 4.126 1.00 95.25 176 SER A CA 1
ATOM 1440 C C . SER A 1 176 ? 9.274 18.859 3.091 1.00 95.25 176 SER A C 1
ATOM 1442 O O . SER A 1 176 ? 8.336 18.163 3.473 1.00 95.25 176 SER A O 1
ATOM 1444 N N . GLN A 1 177 ? 9.555 19.030 1.797 1.00 95.38 177 GLN A N 1
ATOM 1445 C CA . GLN A 1 177 ? 8.751 18.487 0.695 1.00 95.38 177 GLN A CA 1
ATOM 1446 C C . GLN A 1 177 ? 8.666 16.953 0.691 1.00 95.38 177 GLN A C 1
ATOM 1448 O O . GLN A 1 177 ? 7.593 16.394 0.450 1.00 95.38 177 GLN A O 1
ATOM 1453 N N . PHE A 1 178 ? 9.754 16.249 1.035 1.00 95.69 178 PHE A N 1
ATOM 1454 C CA . PHE A 1 178 ? 9.726 14.792 1.158 1.00 95.69 178 PHE A CA 1
ATOM 1455 C C . PHE A 1 178 ? 8.944 14.357 2.400 1.00 95.69 178 PHE A C 1
ATOM 1457 O O . PHE A 1 178 ? 8.106 13.458 2.321 1.00 95.69 178 PHE A O 1
ATOM 1464 N N . ARG A 1 179 ? 9.139 15.022 3.548 1.00 95.12 179 ARG A N 1
ATOM 1465 C CA . ARG A 1 179 ? 8.343 14.761 4.764 1.00 95.12 179 ARG A CA 1
ATOM 1466 C C . ARG A 1 179 ? 6.849 15.009 4.537 1.00 95.12 179 ARG A C 1
ATOM 1468 O O . ARG A 1 179 ? 6.026 14.197 4.964 1.00 95.12 179 ARG A O 1
ATOM 1475 N N . PHE A 1 180 ? 6.504 16.074 3.816 1.00 96.44 180 PHE A N 1
ATOM 1476 C CA . PHE A 1 180 ? 5.144 16.383 3.382 1.00 96.44 180 PHE A CA 1
ATOM 1477 C C . PHE A 1 180 ? 4.552 15.249 2.540 1.00 96.44 180 PHE A C 1
ATOM 1479 O O . PHE A 1 180 ? 3.496 14.714 2.892 1.00 96.44 180 PHE A O 1
ATOM 1486 N N . LEU A 1 181 ? 5.261 14.820 1.489 1.00 97.25 181 LEU A N 1
ATOM 1487 C CA . LEU A 1 181 ? 4.852 13.691 0.654 1.00 97.25 181 LEU A CA 1
ATOM 1488 C C . LEU A 1 181 ? 4.611 12.444 1.512 1.00 97.25 181 LEU A C 1
ATOM 1490 O O . LEU A 1 181 ? 3.562 11.812 1.411 1.00 97.25 181 LEU A O 1
ATOM 1494 N N . ARG A 1 182 ? 5.546 12.100 2.404 1.00 95.50 182 ARG A N 1
ATOM 1495 C CA . ARG A 1 182 ? 5.423 10.927 3.281 1.00 95.50 182 ARG A CA 1
ATOM 1496 C C . ARG A 1 182 ? 4.177 10.984 4.164 1.00 95.50 182 ARG A C 1
ATOM 1498 O O . ARG A 1 182 ? 3.520 9.953 4.312 1.00 95.50 182 ARG A O 1
ATOM 1505 N N . LYS A 1 183 ? 3.824 12.158 4.703 1.00 93.56 183 LYS A N 1
ATOM 1506 C CA . LYS A 1 183 ? 2.582 12.343 5.471 1.00 93.56 183 LYS A CA 1
ATOM 1507 C C . LYS A 1 183 ? 1.355 12.094 4.589 1.00 93.56 183 LYS A C 1
ATOM 1509 O O . LYS A 1 183 ? 0.509 11.288 4.966 1.00 93.56 183 LYS A O 1
ATOM 1514 N N . LYS A 1 184 ? 1.300 12.683 3.387 1.00 95.31 184 LYS A N 1
ATOM 1515 C CA . LYS A 1 184 ? 0.201 12.460 2.425 1.00 95.31 184 LYS A CA 1
ATOM 1516 C C . LYS A 1 184 ? 0.047 10.982 2.055 1.00 95.31 184 LYS A C 1
ATOM 1518 O O . LYS A 1 184 ? -1.053 10.443 2.142 1.00 95.31 184 LYS A O 1
ATOM 1523 N N . LEU A 1 185 ? 1.145 10.300 1.730 1.00 96.25 185 LEU A N 1
ATOM 1524 C CA . LEU A 1 185 ? 1.137 8.874 1.389 1.00 96.25 185 LEU A CA 1
ATOM 1525 C C . LEU A 1 185 ? 0.651 7.988 2.545 1.00 96.25 185 LEU A C 1
ATOM 1527 O O . LEU A 1 185 ? -0.079 7.024 2.317 1.00 96.25 185 LEU A O 1
ATOM 1531 N N . ALA A 1 186 ? 1.040 8.297 3.785 1.00 92.12 186 ALA A N 1
ATOM 1532 C CA . ALA A 1 186 ? 0.564 7.572 4.960 1.00 92.12 186 ALA A CA 1
ATOM 1533 C C . ALA A 1 186 ? -0.949 7.753 5.169 1.00 92.12 186 ALA A C 1
ATOM 1535 O O . ALA A 1 186 ? -1.643 6.774 5.447 1.00 92.12 186 ALA A O 1
ATOM 1536 N N . THR A 1 187 ? -1.464 8.973 4.980 1.00 90.56 187 THR A N 1
ATOM 1537 C CA . THR A 1 187 ? -2.900 9.274 5.068 1.00 90.56 187 THR A CA 1
ATOM 1538 C C . THR A 1 187 ? -3.707 8.509 4.019 1.00 90.56 187 THR A C 1
ATOM 1540 O O . THR A 1 187 ? -4.668 7.837 4.384 1.00 90.56 187 THR A O 1
ATOM 1543 N N . ILE A 1 188 ? -3.291 8.531 2.745 1.00 93.38 188 ILE A N 1
ATOM 1544 C CA . ILE A 1 188 ? -3.970 7.795 1.659 1.00 93.38 188 ILE A CA 1
ATOM 1545 C C . ILE A 1 188 ? -4.077 6.311 2.007 1.00 93.38 188 ILE A C 1
ATOM 1547 O O . ILE A 1 188 ? -5.159 5.728 1.956 1.00 93.38 188 ILE A O 1
ATOM 1551 N N . LEU A 1 189 ? -2.958 5.697 2.403 1.00 93.75 189 LEU A N 1
ATOM 1552 C CA . LEU A 1 189 ? -2.943 4.277 2.736 1.00 93.75 189 LEU A CA 1
ATOM 1553 C C . LEU A 1 189 ? -3.829 3.951 3.938 1.00 93.75 189 LEU A C 1
ATOM 1555 O O . LEU A 1 189 ? -4.453 2.893 3.940 1.00 93.75 189 LEU A O 1
ATOM 1559 N N . ARG A 1 190 ? -3.906 4.829 4.946 1.00 90.19 190 ARG A N 1
ATOM 1560 C CA . ARG A 1 190 ? -4.803 4.627 6.091 1.00 90.19 190 ARG A CA 1
ATOM 1561 C C . ARG A 1 190 ? -6.263 4.610 5.651 1.00 90.19 190 ARG A C 1
ATOM 1563 O O . ARG A 1 190 ? -6.970 3.659 5.972 1.00 90.19 190 ARG A O 1
ATOM 1570 N N . ILE A 1 191 ? -6.673 5.608 4.870 1.00 89.75 191 ILE A N 1
ATOM 1571 C CA . ILE A 1 191 ? -8.043 5.727 4.357 1.00 89.75 191 ILE A CA 1
ATOM 1572 C C . ILE A 1 191 ? -8.395 4.502 3.504 1.00 89.75 191 ILE A C 1
ATOM 1574 O O . ILE A 1 191 ? -9.390 3.831 3.766 1.00 89.75 191 ILE A O 1
ATOM 1578 N N . LYS A 1 192 ? -7.538 4.144 2.539 1.00 93.44 192 LYS A N 1
ATOM 1579 C CA . LYS A 1 192 ? -7.761 3.002 1.636 1.00 93.44 192 LYS A CA 1
ATOM 1580 C C . LYS A 1 192 ? -7.759 1.647 2.349 1.00 93.44 192 LYS A C 1
ATOM 1582 O O . LYS A 1 192 ? -8.437 0.725 1.906 1.00 93.44 192 LYS A O 1
ATOM 1587 N N . ARG A 1 193 ? -7.008 1.505 3.445 1.00 92.88 193 ARG A N 1
ATOM 1588 C CA . ARG A 1 193 ? -6.961 0.270 4.244 1.00 92.88 193 ARG A CA 1
ATOM 1589 C C . ARG A 1 193 ? -8.212 0.076 5.090 1.00 92.88 193 ARG A C 1
ATOM 1591 O O . ARG A 1 193 ? -8.584 -1.063 5.353 1.00 92.88 193 ARG A O 1
ATOM 1598 N N . ARG A 1 194 ? -8.848 1.159 5.531 1.00 90.75 194 ARG A N 1
ATOM 1599 C CA . ARG A 1 194 ? -9.926 1.130 6.522 1.00 90.75 194 ARG A CA 1
ATOM 1600 C C . ARG A 1 194 ? -11.033 0.092 6.252 1.00 90.75 194 ARG A C 1
ATOM 1602 O O . ARG A 1 194 ? -11.358 -0.646 7.181 1.00 90.75 194 ARG A O 1
ATOM 1609 N N . PRO A 1 195 ? -11.554 -0.080 5.018 1.00 91.38 195 PRO A N 1
ATOM 1610 C CA . PRO A 1 195 ? -12.583 -1.087 4.738 1.00 91.38 195 PRO A CA 1
ATOM 1611 C C . PRO A 1 195 ? -12.159 -2.532 5.048 1.00 91.38 195 PRO A C 1
ATOM 1613 O O . PRO A 1 195 ? -13.004 -3.365 5.361 1.00 91.38 195 PRO A O 1
ATOM 1616 N N . PHE A 1 196 ? -10.857 -2.825 5.005 1.00 92.25 196 PHE A N 1
ATOM 1617 C CA . PHE A 1 196 ? -10.292 -4.153 5.261 1.00 92.25 196 PHE A CA 1
ATOM 1618 C C . PHE A 1 196 ? -10.146 -4.465 6.758 1.00 92.25 196 PHE A C 1
ATOM 1620 O O . PHE A 1 196 ? -9.829 -5.595 7.125 1.00 92.25 196 PHE A O 1
ATOM 1627 N N . LEU A 1 197 ? -10.381 -3.481 7.633 1.00 93.00 197 LEU A N 1
ATOM 1628 C CA . LEU A 1 197 ? -10.216 -3.621 9.080 1.00 93.00 197 LEU A CA 1
ATOM 1629 C C . LEU A 1 197 ? -11.497 -4.033 9.809 1.00 93.00 197 LEU A C 1
ATOM 1631 O O . LEU A 1 197 ? -11.396 -4.454 10.957 1.00 93.00 197 LEU A O 1
ATOM 1635 N N . LYS A 1 198 ? -12.667 -3.998 9.157 1.00 91.12 198 LYS A N 1
ATOM 1636 C CA . LYS A 1 198 ? -13.969 -4.317 9.778 1.00 91.12 198 LYS A CA 1
ATOM 1637 C C . LYS A 1 198 ? -13.981 -5.676 10.483 1.00 91.12 198 LYS A C 1
ATOM 1639 O O . LYS A 1 198 ? -14.219 -5.763 11.681 1.00 91.12 198 LYS A O 1
ATOM 1644 N N . VAL A 1 199 ? -13.586 -6.730 9.767 1.00 91.75 199 VAL A N 1
ATOM 1645 C CA . VAL A 1 199 ? -13.522 -8.101 10.312 1.00 91.75 199 VAL A CA 1
ATOM 1646 C C . VAL A 1 199 ? -12.505 -8.214 11.459 1.00 91.75 199 VAL A C 1
ATOM 1648 O O . VAL A 1 199 ? -12.652 -9.033 12.362 1.00 91.75 199 VAL A O 1
ATOM 1651 N N . PHE A 1 200 ? -11.449 -7.401 11.449 1.00 92.56 200 PHE A N 1
ATOM 1652 C CA . PHE A 1 200 ? -10.437 -7.396 12.508 1.00 92.56 200 PHE A CA 1
ATOM 1653 C C . PHE A 1 200 ? -10.911 -6.630 13.743 1.00 92.56 200 PHE A C 1
ATOM 1655 O O . PHE A 1 200 ? -10.597 -7.035 14.860 1.00 92.56 200 PHE A O 1
ATOM 1662 N N . ALA A 1 201 ? -11.697 -5.574 13.546 1.00 93.38 201 ALA A N 1
ATOM 1663 C CA . ALA A 1 201 ? -12.373 -4.862 14.616 1.00 93.38 201 ALA A CA 1
ATOM 1664 C C . ALA A 1 201 ? -13.380 -5.780 15.327 1.00 93.38 201 ALA A C 1
ATOM 1666 O O . ALA A 1 201 ? -13.383 -5.845 16.549 1.00 93.38 201 ALA A O 1
ATOM 1667 N N . GLU A 1 202 ? -14.161 -6.572 14.589 1.00 92.88 202 GLU A N 1
ATOM 1668 C CA . GLU A 1 202 ? -15.065 -7.573 15.177 1.00 92.88 202 GLU A CA 1
ATOM 1669 C C . GLU A 1 202 ? -14.306 -8.640 15.979 1.00 92.88 202 GLU A C 1
ATOM 1671 O O . GLU A 1 202 ? -14.662 -8.925 17.121 1.00 92.88 202 GLU A O 1
ATOM 1676 N N . LYS A 1 203 ? -13.201 -9.168 15.433 1.00 93.25 203 LYS A N 1
ATOM 1677 C CA . LYS A 1 203 ? -12.330 -10.114 16.153 1.00 93.25 203 LYS A CA 1
ATOM 1678 C C . LYS A 1 203 ? -11.758 -9.527 17.442 1.00 93.25 203 LYS A C 1
ATOM 1680 O O . LYS A 1 203 ? -11.651 -10.246 18.432 1.00 93.25 203 LYS A O 1
ATOM 1685 N N . LEU A 1 204 ? -11.391 -8.243 17.442 1.00 94.06 204 LEU A N 1
ATOM 1686 C CA . LEU A 1 204 ? -10.948 -7.548 18.652 1.00 94.06 204 LEU A CA 1
ATOM 1687 C C . LEU A 1 204 ? -12.052 -7.553 19.715 1.00 94.06 204 LEU A C 1
ATOM 1689 O O . LEU A 1 204 ? -11.768 -7.833 20.877 1.00 94.06 204 LEU A O 1
ATOM 1693 N N . ILE A 1 205 ? -13.294 -7.254 19.325 1.00 94.81 205 ILE A N 1
ATOM 1694 C CA . ILE A 1 205 ? -14.428 -7.258 20.253 1.00 94.81 205 ILE A CA 1
ATOM 1695 C C . ILE A 1 205 ? -14.629 -8.650 20.852 1.00 94.81 205 ILE A C 1
ATOM 1697 O O . ILE A 1 205 ? -14.700 -8.760 22.073 1.00 94.81 205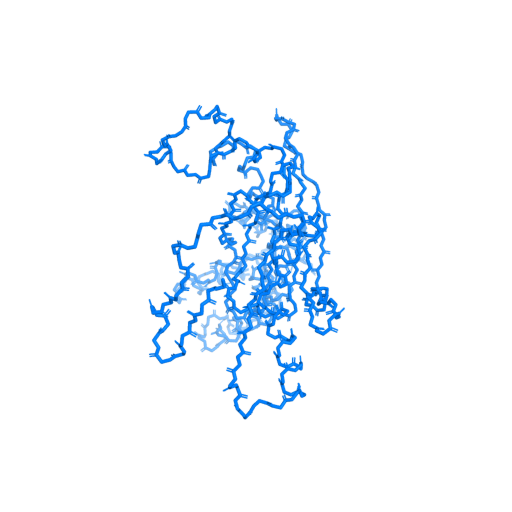 ILE A O 1
ATOM 1701 N N . SER A 1 206 ? -14.623 -9.705 20.034 1.00 94.31 206 SER A N 1
ATOM 1702 C CA . SER A 1 206 ? -14.723 -11.083 20.534 1.00 94.31 206 SER A CA 1
ATOM 1703 C C . SER A 1 206 ? -13.583 -11.439 21.495 1.00 94.31 206 SER A C 1
ATOM 1705 O O . SER A 1 206 ? -13.836 -11.976 22.569 1.00 94.31 206 SER A O 1
ATOM 1707 N N . GLU A 1 207 ? -12.334 -11.063 21.184 1.00 94.44 207 GLU A N 1
ATOM 1708 C CA . GLU A 1 207 ? -11.196 -11.252 22.101 1.00 94.44 207 GLU A CA 1
ATOM 1709 C C . GLU A 1 207 ? -11.431 -10.534 23.443 1.00 94.44 207 GLU A C 1
ATOM 1711 O O . GLU A 1 207 ? -11.057 -11.032 24.507 1.00 94.44 207 GLU A O 1
ATOM 1716 N N . TYR A 1 208 ? -12.022 -9.338 23.407 1.00 95.00 208 TYR A N 1
ATOM 1717 C CA . TYR A 1 208 ? -12.260 -8.532 24.601 1.00 95.00 208 TYR A CA 1
ATOM 1718 C C . TYR A 1 208 ? -13.388 -9.100 25.464 1.00 95.00 208 TYR A C 1
ATOM 1720 O O . TYR A 1 208 ? -13.311 -9.002 26.690 1.00 95.00 208 TYR A O 1
ATOM 1728 N N . GLU A 1 209 ? -14.394 -9.715 24.849 1.00 93.50 209 GLU A N 1
ATOM 1729 C CA . GLU A 1 209 ? -15.448 -10.456 25.544 1.00 93.50 209 GLU A CA 1
ATOM 1730 C C . GLU A 1 209 ? -14.879 -11.693 26.235 1.00 93.50 209 GLU A C 1
ATOM 1732 O O . GLU A 1 209 ? -15.008 -11.828 27.450 1.00 93.50 209 GLU A O 1
ATOM 1737 N N . GLU A 1 210 ? -14.151 -12.537 25.499 1.00 94.31 210 GLU A N 1
ATOM 1738 C CA . GLU A 1 210 ? -13.535 -13.759 26.035 1.00 94.31 210 GLU A CA 1
ATOM 1739 C C . GLU A 1 210 ? -12.594 -13.474 27.215 1.00 94.31 210 GLU A C 1
ATOM 1741 O O . GLU A 1 210 ? -12.545 -14.221 28.194 1.00 94.31 210 GLU A O 1
ATOM 1746 N N . LYS A 1 211 ? -11.848 -12.366 27.150 1.00 94.44 211 LYS A N 1
ATOM 1747 C CA . LYS A 1 211 ? -10.888 -11.969 28.192 1.00 94.44 211 LYS A CA 1
ATOM 1748 C C . LYS A 1 211 ? -11.503 -11.155 29.329 1.00 94.44 211 LYS A C 1
ATOM 1750 O O . LYS A 1 211 ? -10.756 -10.675 30.187 1.00 94.44 211 LYS A O 1
ATOM 1755 N N . ASN A 1 212 ? -12.829 -10.992 29.361 1.00 93.25 212 ASN A N 1
ATOM 1756 C CA . ASN A 1 212 ? -13.536 -10.174 30.350 1.00 93.25 212 ASN A CA 1
ATOM 1757 C C . ASN A 1 212 ? -12.931 -8.758 30.462 1.00 93.25 212 ASN A C 1
ATOM 1759 O O . ASN A 1 212 ? -12.653 -8.258 31.558 1.00 93.25 212 ASN A O 1
ATOM 1763 N N . ILE A 1 213 ? -12.610 -8.161 29.310 1.00 95.00 213 ILE A N 1
ATOM 1764 C CA . ILE A 1 213 ? -12.116 -6.783 29.193 1.00 95.00 213 ILE A CA 1
ATOM 1765 C C . ILE A 1 213 ? -13.294 -5.818 29.071 1.00 95.00 213 ILE A C 1
ATOM 1767 O O . ILE A 1 213 ? -13.241 -4.724 29.632 1.00 95.00 213 ILE A O 1
ATOM 1771 N N . LEU A 1 214 ? -14.339 -6.217 28.339 1.00 93.25 214 LEU A N 1
ATOM 1772 C CA . LEU A 1 214 ? -15.569 -5.437 28.256 1.00 93.25 214 LEU A CA 1
ATOM 1773 C C . LEU A 1 214 ? -16.307 -5.442 29.605 1.00 93.25 214 LEU A C 1
ATOM 1775 O O . LEU A 1 214 ? -16.219 -6.423 30.350 1.00 93.25 214 LEU A O 1
ATOM 1779 N N . PRO A 1 215 ? -17.032 -4.360 29.934 1.00 87.50 215 PRO A N 1
ATOM 1780 C CA . PRO A 1 215 ? -17.893 -4.332 31.109 1.00 87.50 215 PRO A CA 1
ATOM 1781 C C . PRO A 1 215 ? -19.011 -5.379 30.995 1.00 87.50 215 PRO A C 1
ATOM 1783 O O . PRO A 1 215 ? -19.417 -5.751 29.896 1.00 87.50 215 PRO A O 1
ATOM 1786 N N . ALA A 1 216 ? -19.545 -5.816 32.142 1.00 82.06 216 ALA A N 1
ATOM 1787 C CA . ALA A 1 216 ? -20.611 -6.823 32.200 1.00 82.06 216 ALA A CA 1
ATOM 1788 C C . ALA A 1 216 ? -21.872 -6.412 31.416 1.00 82.06 216 ALA A C 1
ATOM 1790 O O . ALA A 1 216 ? -22.542 -7.260 30.834 1.00 82.06 216 ALA A O 1
ATOM 1791 N N . VAL A 1 217 ? -22.170 -5.110 31.379 1.00 81.69 217 VAL A N 1
ATOM 1792 C CA . VAL A 1 217 ? -23.172 -4.516 30.491 1.00 81.69 217 VAL A CA 1
ATOM 1793 C C . VAL A 1 217 ? -22.426 -3.656 29.477 1.00 81.69 217 VAL A C 1
ATOM 1795 O O . VAL A 1 217 ? -22.031 -2.531 29.771 1.00 81.69 217 VAL A O 1
ATOM 1798 N N . CYS A 1 218 ? -22.180 -4.213 28.294 1.00 82.00 218 CYS A N 1
ATOM 1799 C CA . CYS A 1 218 ? -21.547 -3.491 27.198 1.00 82.00 218 CYS A CA 1
ATOM 1800 C C . CYS A 1 218 ? -22.626 -2.854 26.320 1.00 82.00 218 CYS A C 1
ATOM 1802 O O . CYS A 1 218 ? -23.395 -3.553 25.662 1.00 82.00 218 CYS A O 1
ATOM 1804 N N . HIS A 1 219 ? -22.692 -1.525 26.318 1.00 85.06 219 HIS A N 1
ATOM 1805 C CA . HIS A 1 219 ? -23.601 -0.797 25.441 1.00 85.06 219 HIS A CA 1
ATOM 1806 C C . HIS A 1 219 ? -23.113 -0.846 23.985 1.00 85.06 219 HIS A C 1
ATOM 1808 O O . HIS A 1 219 ? -21.911 -0.776 23.714 1.00 85.06 219 HIS A O 1
ATOM 1814 N N . GLU A 1 220 ? -24.050 -0.881 23.033 1.00 87.31 220 GLU A N 1
ATOM 1815 C CA . GLU A 1 220 ? -23.740 -0.831 21.594 1.00 87.31 220 GLU A CA 1
ATOM 1816 C C . GLU A 1 220 ? -22.891 0.395 21.213 1.00 87.31 220 GLU A C 1
ATOM 1818 O O . GLU A 1 220 ? -22.031 0.313 20.338 1.00 87.31 220 GLU A O 1
ATOM 1823 N N . SER A 1 221 ? -23.055 1.522 21.916 1.00 86.94 221 SER A N 1
ATOM 1824 C CA . SER A 1 221 ? -22.236 2.728 21.731 1.00 86.94 221 SER A CA 1
ATOM 1825 C C . SER A 1 221 ? -20.750 2.487 22.013 1.00 86.94 221 SER A C 1
ATOM 1827 O O . SER A 1 221 ? -19.902 2.913 21.227 1.00 86.94 221 SER A O 1
ATOM 1829 N N . LEU A 1 222 ? -20.412 1.757 23.082 1.00 90.12 222 LEU A N 1
ATOM 1830 C CA . LEU A 1 222 ? -19.031 1.392 23.402 1.00 90.12 222 LEU A CA 1
ATOM 1831 C C . LEU A 1 222 ? -18.464 0.435 22.352 1.00 90.12 222 LEU A C 1
ATOM 1833 O O . LEU A 1 222 ? -17.357 0.652 21.859 1.00 90.12 222 LEU A O 1
ATOM 1837 N N . ARG A 1 223 ? -19.232 -0.588 21.959 1.00 92.06 223 ARG A N 1
ATOM 1838 C CA . ARG A 1 223 ? -18.831 -1.548 20.918 1.00 92.06 223 ARG A CA 1
ATOM 1839 C C . ARG A 1 223 ? -18.560 -0.843 19.584 1.00 92.06 223 ARG A C 1
ATOM 1841 O O . ARG A 1 223 ? -17.509 -1.053 18.970 1.00 92.06 223 ARG A O 1
ATOM 1848 N N . LYS A 1 224 ? -19.455 0.055 19.166 1.00 90.69 224 LYS A N 1
ATOM 1849 C CA . LYS A 1 224 ? -19.294 0.893 17.969 1.00 90.69 224 LYS A CA 1
ATOM 1850 C C . LYS A 1 224 ? -18.090 1.828 18.080 1.00 90.69 224 LYS A C 1
ATOM 1852 O O . LYS A 1 224 ? -17.354 2.000 17.115 1.00 90.69 224 LYS A O 1
ATOM 1857 N N . THR A 1 225 ? -17.840 2.392 19.257 1.00 90.38 225 THR A N 1
ATOM 1858 C CA . THR A 1 225 ? -16.682 3.265 19.490 1.00 90.38 225 THR A CA 1
ATOM 1859 C C . THR A 1 225 ? -15.368 2.499 19.378 1.00 90.38 225 THR A C 1
ATOM 1861 O O . THR A 1 225 ? -14.469 2.922 18.656 1.00 90.38 225 THR A O 1
ATOM 1864 N N . LEU A 1 226 ? -15.258 1.335 20.021 1.00 92.56 226 LEU A N 1
ATOM 1865 C CA . LEU A 1 226 ? -14.064 0.489 19.956 1.00 92.56 226 LEU A CA 1
ATOM 1866 C C . LEU A 1 226 ? -13.761 0.036 18.524 1.00 92.56 226 LEU A C 1
ATOM 1868 O O . LEU A 1 226 ? -12.617 0.132 18.080 1.00 92.56 226 LEU A O 1
ATOM 1872 N N . THR A 1 227 ? -14.784 -0.413 17.794 1.00 93.25 227 THR A N 1
ATOM 1873 C CA . THR A 1 227 ? -14.636 -0.819 16.389 1.00 93.25 227 THR A CA 1
ATOM 1874 C C . THR A 1 227 ? -14.232 0.357 15.501 1.00 93.25 227 THR A C 1
ATOM 1876 O O . THR A 1 227 ? -13.263 0.240 14.755 1.00 93.25 227 THR A O 1
ATOM 1879 N N . THR A 1 228 ? -14.869 1.521 15.661 1.00 90.50 228 THR A N 1
ATOM 1880 C CA . THR A 1 228 ? -14.536 2.745 14.911 1.00 90.50 228 THR A CA 1
ATOM 1881 C C . THR A 1 228 ? -13.091 3.188 15.160 1.00 90.50 228 THR A C 1
ATOM 1883 O O . THR A 1 228 ? -12.337 3.400 14.211 1.00 90.50 228 THR A O 1
ATOM 1886 N N . ILE A 1 229 ? -12.652 3.259 16.424 1.00 89.69 229 ILE A N 1
ATOM 1887 C CA . ILE A 1 229 ? -11.268 3.635 16.760 1.00 89.69 229 ILE A CA 1
ATOM 1888 C C . ILE A 1 229 ? -10.285 2.598 16.205 1.00 89.69 229 ILE A C 1
ATOM 1890 O O . ILE A 1 229 ? -9.217 2.970 15.716 1.00 89.69 229 ILE A O 1
ATOM 1894 N N . TYR A 1 230 ? -10.620 1.304 16.247 1.00 91.69 230 TYR A N 1
ATOM 1895 C CA . TYR A 1 230 ? -9.758 0.265 15.687 1.00 91.69 230 TYR A CA 1
ATOM 1896 C C . TYR A 1 230 ? -9.613 0.411 14.173 1.00 91.69 230 TYR A C 1
ATOM 1898 O O . TYR A 1 230 ? -8.498 0.358 13.665 1.00 91.69 230 TYR A O 1
ATOM 1906 N N . GLU A 1 231 ? -10.709 0.627 13.448 1.00 90.81 231 GLU A N 1
ATOM 1907 C CA . GLU A 1 231 ? -10.687 0.850 12.001 1.00 90.81 231 GLU A CA 1
ATOM 1908 C C . GLU A 1 231 ? -9.867 2.085 11.608 1.00 90.81 231 GLU A C 1
ATOM 1910 O O . GLU A 1 231 ? -9.176 2.069 10.589 1.00 90.81 231 GLU A O 1
ATOM 1915 N N . MET A 1 232 ? -9.905 3.141 12.423 1.00 87.00 232 MET A N 1
ATOM 1916 C CA . MET A 1 232 ? -9.091 4.339 12.219 1.00 87.00 232 MET A CA 1
ATOM 1917 C C . MET A 1 232 ? -7.614 4.084 12.537 1.00 87.00 232 MET A C 1
ATOM 1919 O O . MET A 1 232 ? -6.730 4.410 11.743 1.00 87.00 232 MET A O 1
ATOM 1923 N N . GLN A 1 233 ? -7.318 3.496 13.698 1.00 84.81 233 GLN A N 1
ATOM 1924 C CA . GLN A 1 233 ? -5.954 3.294 14.174 1.00 84.81 233 GLN A CA 1
ATOM 1925 C C . GLN A 1 233 ? -5.812 1.997 14.994 1.00 84.81 233 GLN A C 1
ATOM 1927 O O . GLN A 1 233 ? -5.771 2.029 16.229 1.00 84.81 233 GLN A O 1
ATOM 1932 N N . PRO A 1 234 ? -5.570 0.845 14.334 1.00 87.62 234 PRO A N 1
ATOM 1933 C CA . PRO A 1 234 ? -5.416 -0.443 15.019 1.00 87.62 234 PRO A CA 1
ATOM 1934 C C . PRO A 1 234 ? -4.273 -0.457 16.038 1.00 87.62 234 PRO A C 1
ATOM 1936 O O . PRO A 1 234 ? -4.299 -1.200 17.019 1.00 87.62 234 PRO A O 1
ATOM 1939 N N . ARG A 1 235 ? -3.237 0.363 15.802 1.00 83.31 235 ARG A N 1
ATOM 1940 C CA . ARG A 1 235 ? -2.025 0.395 16.631 1.00 83.31 235 ARG A CA 1
ATOM 1941 C C . ARG A 1 235 ? -2.313 0.733 18.094 1.00 83.31 235 ARG A C 1
ATOM 1943 O O . ARG A 1 235 ? -1.592 0.216 18.940 1.00 83.31 235 ARG A O 1
ATOM 1950 N N . ILE A 1 236 ? -3.374 1.501 18.371 1.00 84.44 236 ILE A N 1
ATOM 1951 C CA . ILE A 1 236 ? -3.820 1.840 19.733 1.00 84.44 236 ILE A CA 1
ATOM 1952 C C . ILE A 1 236 ? -4.068 0.572 20.558 1.00 84.44 236 ILE A C 1
ATOM 1954 O O . ILE A 1 236 ? -3.719 0.523 21.729 1.00 84.44 236 ILE A O 1
ATOM 1958 N N . PHE A 1 237 ? -4.607 -0.480 19.939 1.00 86.06 237 PHE A N 1
ATOM 1959 C CA . PHE A 1 237 ? -5.016 -1.701 20.632 1.00 86.06 237 PHE A CA 1
ATOM 1960 C C . PHE A 1 237 ? -3.929 -2.785 20.653 1.00 86.06 237 PHE A C 1
ATOM 1962 O O . PHE A 1 237 ? -3.936 -3.658 21.520 1.00 86.06 237 PHE A O 1
ATOM 1969 N N . THR A 1 238 ? -2.985 -2.754 19.705 1.00 78.81 238 THR A N 1
ATOM 1970 C CA . THR A 1 238 ? -2.021 -3.856 19.510 1.00 78.81 238 THR A CA 1
ATOM 1971 C C . THR A 1 238 ? -0.872 -3.905 20.516 1.00 78.81 238 THR A C 1
ATOM 1973 O O . THR A 1 238 ? -0.255 -4.956 20.654 1.00 78.81 238 THR A O 1
ATOM 1976 N N . SER A 1 239 ? -0.554 -2.799 21.191 1.00 78.19 239 SER A N 1
ATOM 1977 C CA . SER A 1 239 ? 0.596 -2.708 22.106 1.00 78.19 239 SER A CA 1
ATOM 1978 C C . SER A 1 239 ? 0.220 -2.739 23.589 1.00 78.19 239 SER A C 1
ATOM 1980 O O . SER A 1 239 ? 1.103 -2.607 24.431 1.00 78.19 239 SER A O 1
ATOM 1982 N N . LEU A 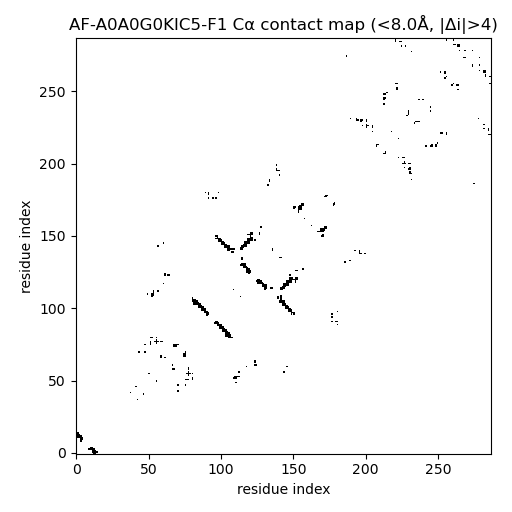1 240 ? -1.068 -2.880 23.914 1.00 88.50 240 LEU A N 1
ATOM 1983 C CA . LEU A 1 240 ? -1.561 -2.804 25.288 1.00 88.50 240 LEU A CA 1
ATOM 1984 C C . LEU A 1 240 ? -1.578 -4.179 25.960 1.00 88.50 240 LEU A C 1
ATOM 1986 O O . LEU A 1 240 ? -2.053 -5.163 25.382 1.00 88.50 240 LEU A O 1
ATOM 1990 N N . ASN A 1 241 ? -1.118 -4.231 27.209 1.00 91.88 241 ASN A N 1
ATOM 1991 C CA . ASN A 1 241 ? -1.307 -5.395 28.071 1.00 91.88 241 ASN A CA 1
ATOM 1992 C C . ASN A 1 241 ? -2.771 -5.493 28.560 1.00 91.88 241 ASN A C 1
ATOM 1994 O O . ASN A 1 241 ? -3.589 -4.605 28.313 1.00 91.88 241 ASN A O 1
ATOM 1998 N N . LEU A 1 242 ? -3.124 -6.585 29.245 1.00 92.31 242 LEU A N 1
ATOM 1999 C CA . LEU A 1 242 ? -4.506 -6.841 29.672 1.00 92.31 242 LEU A CA 1
ATOM 2000 C C . LEU A 1 242 ? -5.081 -5.727 30.568 1.00 92.31 242 LEU A C 1
ATOM 2002 O O . LEU A 1 242 ? -6.217 -5.303 30.367 1.00 92.31 242 LEU A O 1
ATOM 2006 N N . GLU A 1 243 ? -4.300 -5.241 31.531 1.00 92.94 243 GLU A N 1
ATOM 2007 C CA . GLU A 1 243 ? -4.709 -4.190 32.473 1.00 92.94 243 GLU A CA 1
ATOM 2008 C C . GLU A 1 243 ? -4.930 -2.857 31.751 1.00 92.94 243 GLU A C 1
ATOM 2010 O O . GLU A 1 243 ? -5.957 -2.208 31.933 1.00 92.94 243 GLU A O 1
ATOM 2015 N N . GLN A 1 244 ? -4.016 -2.488 30.852 1.00 93.50 244 GLN A N 1
ATOM 2016 C CA . GLN A 1 244 ? -4.114 -1.285 30.026 1.00 93.50 244 GLN A CA 1
ATOM 2017 C C . GLN A 1 244 ? -5.335 -1.324 29.103 1.00 93.50 244 GLN A C 1
ATOM 2019 O O . GLN A 1 244 ? -6.014 -0.310 28.945 1.00 93.50 244 GLN A O 1
ATOM 2024 N N . LYS A 1 245 ? -5.656 -2.492 28.526 1.00 93.88 245 LYS A N 1
ATOM 2025 C CA . LYS A 1 245 ? -6.877 -2.672 27.727 1.00 93.88 245 LYS A CA 1
ATOM 2026 C C . LYS A 1 245 ? -8.130 -2.407 28.567 1.00 93.88 245 LYS A C 1
ATOM 2028 O O . LYS A 1 245 ? -9.001 -1.671 28.112 1.00 93.88 245 LYS A O 1
ATOM 2033 N N . LYS A 1 246 ? -8.201 -2.942 29.793 1.00 93.50 246 LYS A N 1
ATOM 2034 C CA . LYS A 1 246 ? -9.324 -2.706 30.721 1.00 93.50 246 LYS A CA 1
ATOM 2035 C C . LYS A 1 246 ? -9.456 -1.235 31.107 1.00 93.50 246 LYS A C 1
ATOM 2037 O O . LYS A 1 246 ? -10.553 -0.692 31.039 1.00 93.50 246 LYS A O 1
ATOM 2042 N N . ILE A 1 247 ? -8.343 -0.582 31.453 1.00 91.88 247 ILE A N 1
ATOM 2043 C CA . ILE A 1 247 ? -8.322 0.850 31.788 1.00 91.88 247 ILE A CA 1
ATOM 2044 C C . ILE A 1 247 ? -8.835 1.679 30.610 1.00 91.88 247 ILE A C 1
ATOM 2046 O O . ILE A 1 247 ? -9.723 2.504 30.784 1.00 91.88 247 ILE A O 1
ATOM 2050 N N . MET A 1 248 ? -8.326 1.436 29.401 1.00 91.12 248 MET A N 1
ATOM 2051 C CA . MET A 1 248 ? -8.752 2.161 28.205 1.00 91.12 248 MET A CA 1
ATOM 2052 C C . MET A 1 248 ? -10.246 1.968 27.917 1.00 91.12 248 MET A C 1
ATOM 2054 O O . MET A 1 248 ? -10.935 2.948 27.651 1.00 91.12 248 MET A O 1
ATOM 2058 N N . VAL A 1 249 ? -10.762 0.737 27.993 1.00 92.88 249 VAL A N 1
ATOM 2059 C CA . VAL A 1 249 ? -12.196 0.465 27.793 1.00 92.88 249 VAL A CA 1
ATOM 2060 C C . VAL A 1 249 ? -13.046 1.172 28.852 1.00 92.88 249 VAL A C 1
ATOM 2062 O O . VAL A 1 249 ? -14.040 1.801 28.502 1.00 92.88 249 VAL A O 1
ATOM 2065 N N . GLY A 1 250 ? -12.632 1.143 30.122 1.00 90.94 250 GLY A N 1
ATOM 2066 C CA . GLY A 1 250 ? -13.316 1.862 31.200 1.00 90.94 250 GLY A CA 1
ATOM 2067 C C . GLY A 1 250 ? -13.315 3.381 31.001 1.00 90.94 250 GLY A C 1
ATOM 2068 O O . GLY A 1 250 ? -14.346 4.022 31.171 1.00 90.94 250 GLY A O 1
ATOM 2069 N N . LEU A 1 251 ? -12.190 3.961 30.571 1.00 89.56 251 LEU A N 1
ATOM 2070 C CA . LEU A 1 251 ? -12.108 5.388 30.247 1.00 89.56 251 LEU A CA 1
ATOM 2071 C C . LEU A 1 251 ? -13.019 5.759 29.074 1.00 89.56 251 LEU A C 1
ATOM 2073 O O . LEU A 1 251 ? -13.705 6.773 29.141 1.00 89.56 251 LEU A O 1
ATOM 2077 N N . LEU A 1 252 ? -13.063 4.938 28.020 1.00 89.44 252 LEU A N 1
ATOM 2078 C CA . LEU A 1 252 ? -13.974 5.155 26.893 1.00 89.44 252 LEU A CA 1
ATOM 2079 C C . LEU A 1 252 ? -15.438 5.086 27.333 1.00 89.44 252 LEU A C 1
ATOM 2081 O O . LEU A 1 252 ? -16.223 5.929 26.913 1.00 89.44 252 LEU A O 1
ATOM 2085 N N . GLN A 1 253 ? -15.792 4.144 28.208 1.00 88.69 253 GLN A N 1
ATOM 2086 C CA . GLN A 1 253 ? -17.138 4.047 28.775 1.00 88.69 253 GLN A CA 1
ATOM 2087 C C . GLN A 1 253 ? -17.515 5.322 29.546 1.00 88.69 253 GLN A C 1
ATOM 2089 O O . GLN A 1 253 ? -18.547 5.922 29.261 1.00 88.69 253 GLN A O 1
ATOM 2094 N N . ILE A 1 254 ? -16.643 5.789 30.448 1.00 87.81 254 ILE A N 1
ATOM 2095 C CA . ILE A 1 254 ? -16.858 7.029 31.217 1.00 87.81 254 ILE A CA 1
ATOM 2096 C C . ILE A 1 254 ? -16.997 8.239 30.284 1.00 87.81 254 ILE A C 1
ATOM 2098 O O . ILE A 1 254 ? -17.838 9.107 30.506 1.00 87.81 254 ILE A O 1
ATOM 2102 N N . LEU A 1 255 ? -16.181 8.312 29.227 1.00 86.38 255 LEU A N 1
ATOM 2103 C CA . LEU A 1 255 ? -16.262 9.395 28.248 1.00 86.38 255 LEU A CA 1
ATOM 2104 C C . LEU A 1 255 ? -17.582 9.368 27.472 1.00 86.38 255 LEU A C 1
ATOM 2106 O O . LEU A 1 255 ? -18.161 10.431 27.267 1.00 86.38 255 LEU A O 1
ATOM 2110 N N . LEU A 1 256 ? -18.070 8.190 27.076 1.00 83.12 256 LEU A N 1
ATOM 2111 C CA . LEU A 1 256 ? -19.353 8.025 26.380 1.00 83.12 256 LEU A CA 1
ATOM 2112 C C . LEU A 1 256 ? -20.558 8.371 27.259 1.00 83.12 256 LEU A C 1
ATOM 2114 O O . LEU A 1 256 ? -21.558 8.869 26.751 1.00 83.12 256 LEU A O 1
ATOM 2118 N N . GLU A 1 257 ? -20.457 8.139 28.565 1.00 83.19 257 GLU A N 1
ATOM 2119 C CA . GLU A 1 257 ? -21.460 8.561 29.551 1.00 83.19 257 GLU A CA 1
ATOM 2120 C C . GLU A 1 257 ? -21.362 10.055 29.888 1.00 83.19 257 GLU A C 1
ATOM 2122 O O . GLU A 1 257 ? -22.292 10.641 30.445 1.00 83.19 257 GLU A O 1
ATOM 2127 N N . SER A 1 258 ? -20.242 10.699 29.551 1.00 80.81 258 SER A N 1
ATOM 2128 C CA . SER A 1 258 ? -20.077 12.131 29.754 1.00 80.81 258 SER A CA 1
ATOM 2129 C C . SER A 1 258 ? -20.888 12.929 28.728 1.00 80.81 258 SER A C 1
ATOM 2131 O O . SER A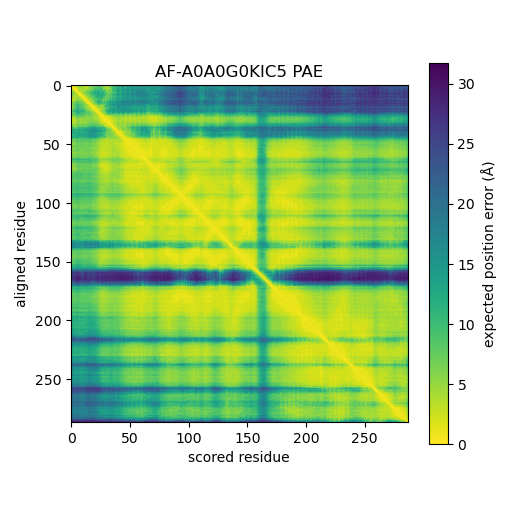 1 258 ? -20.939 12.604 27.544 1.00 80.81 258 SER A O 1
ATOM 2133 N N . ASN A 1 259 ? -21.441 14.070 29.145 1.00 70.25 259 ASN A N 1
ATOM 2134 C CA . ASN A 1 259 ? -22.079 15.022 28.226 1.00 70.25 259 ASN A CA 1
ATOM 2135 C C . ASN A 1 259 ? -21.073 15.774 27.321 1.00 70.25 259 ASN A C 1
ATOM 2137 O O . ASN A 1 259 ? -21.462 16.702 26.610 1.00 70.25 259 ASN A O 1
ATOM 2141 N N . ASN A 1 260 ? -19.780 15.420 27.342 1.00 79.31 260 ASN A N 1
ATOM 2142 C CA . ASN A 1 260 ? -18.743 16.105 26.576 1.00 79.31 260 ASN A CA 1
ATOM 2143 C C . ASN A 1 260 ? -18.385 15.349 25.289 1.00 79.31 260 ASN A C 1
ATOM 2145 O O . ASN A 1 260 ? -17.404 14.609 25.218 1.00 79.31 260 ASN A O 1
ATOM 2149 N N . LYS A 1 261 ? -19.156 15.626 24.237 1.00 72.25 261 LYS A N 1
ATOM 2150 C CA . LYS A 1 261 ? -19.028 15.000 22.910 1.00 72.25 261 LYS A CA 1
ATOM 2151 C C . LYS A 1 261 ? -17.682 15.249 22.218 1.00 72.25 261 LYS A C 1
ATOM 2153 O O . LYS A 1 261 ? -17.268 14.465 21.371 1.00 72.25 261 LYS A O 1
ATOM 2158 N N . ASN A 1 262 ? -16.977 16.313 22.603 1.00 78.69 262 ASN A N 1
ATOM 2159 C CA . ASN A 1 262 ? -15.697 16.689 22.000 1.00 78.69 262 ASN A CA 1
ATOM 2160 C C . ASN A 1 262 ? -14.497 16.064 22.724 1.00 78.69 262 ASN A C 1
ATOM 2162 O O . ASN A 1 262 ? -13.378 16.132 22.219 1.00 78.69 262 ASN A O 1
ATOM 2166 N N . ALA A 1 263 ? -14.704 15.443 23.891 1.00 81.94 263 ALA A N 1
ATOM 2167 C CA . ALA A 1 263 ? -13.612 14.925 24.709 1.00 81.94 263 ALA A CA 1
ATOM 2168 C C . ALA A 1 263 ? -12.835 13.800 24.010 1.00 81.94 263 ALA A C 1
ATOM 2170 O O . ALA A 1 263 ? -11.605 13.800 24.035 1.00 81.94 263 ALA A O 1
ATOM 2171 N N . LEU A 1 264 ? -13.531 12.863 23.358 1.00 80.31 264 LEU A N 1
ATOM 2172 C CA . LEU A 1 264 ? -12.890 11.733 22.681 1.00 80.31 264 LEU A CA 1
ATOM 2173 C C . LEU A 1 264 ? -12.144 12.148 21.398 1.00 80.31 264 LEU A C 1
ATOM 2175 O O . LEU A 1 264 ? -10.968 11.791 21.288 1.00 80.31 264 LEU A O 1
ATOM 2179 N N . PRO A 1 265 ? -12.740 12.922 20.462 1.00 81.19 265 PRO A N 1
ATOM 2180 C CA . PRO A 1 265 ? -11.994 13.474 19.333 1.00 81.19 265 PRO A CA 1
ATOM 2181 C C . PRO A 1 265 ? -10.769 14.281 19.780 1.00 81.19 265 PRO A C 1
ATOM 2183 O O . PRO A 1 265 ? -9.677 14.061 19.257 1.00 81.19 265 PRO A O 1
ATOM 2186 N N . ALA A 1 266 ? -10.910 15.147 20.793 1.00 83.12 266 ALA A N 1
ATOM 2187 C CA . ALA A 1 266 ? -9.803 15.945 21.317 1.00 83.12 266 ALA A CA 1
ATOM 2188 C C . ALA A 1 266 ? -8.685 15.061 21.895 1.00 83.12 266 ALA A C 1
ATOM 2190 O O . ALA A 1 266 ? -7.517 15.237 21.541 1.00 83.12 266 ALA A O 1
ATOM 2191 N N . LEU A 1 267 ? -9.036 14.058 22.709 1.00 82.94 267 LEU A N 1
ATOM 2192 C CA . LEU A 1 267 ? -8.078 13.119 23.294 1.00 82.94 267 LEU A CA 1
ATOM 2193 C C . LEU A 1 267 ? -7.312 12.360 22.205 1.00 82.94 267 LEU A C 1
ATOM 2195 O O . LEU A 1 267 ? -6.083 12.314 22.235 1.00 82.94 267 LEU A O 1
ATOM 2199 N N . LEU A 1 268 ? -8.018 11.799 21.222 1.00 81.50 268 LEU A N 1
ATOM 2200 C CA . LEU A 1 268 ? -7.384 11.037 20.147 1.00 81.50 268 LEU A CA 1
ATOM 2201 C C . LEU A 1 268 ? -6.533 11.940 19.250 1.00 81.50 268 LEU A C 1
ATOM 2203 O O . LEU A 1 268 ? -5.404 1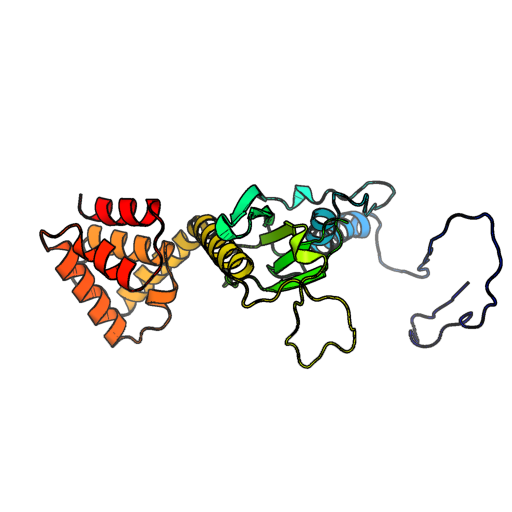1.574 18.934 1.00 81.50 268 LEU A O 1
ATOM 2207 N N . SER A 1 269 ? -7.011 13.141 18.915 1.00 81.38 269 SER A N 1
ATOM 2208 C CA . SER A 1 269 ? -6.256 14.101 18.098 1.00 81.38 269 SER A CA 1
ATOM 2209 C C . SER A 1 269 ? -4.955 14.571 18.758 1.00 81.38 269 SER A C 1
ATOM 2211 O O . SER A 1 269 ? -4.000 14.899 18.060 1.00 81.38 269 SER A O 1
ATOM 2213 N N . SER A 1 270 ? -4.882 14.559 20.097 1.00 81.31 270 SER A N 1
ATOM 2214 C CA . SER A 1 270 ? -3.650 14.888 20.823 1.00 81.31 270 SER A CA 1
ATOM 2215 C C . SER A 1 270 ? -2.561 13.817 20.680 1.00 81.31 270 SER A C 1
ATOM 2217 O O . SER A 1 270 ? -1.374 14.121 20.778 1.00 81.31 270 SER A O 1
ATOM 2219 N N . ALA A 1 271 ? -2.955 12.563 20.438 1.00 77.50 271 ALA A N 1
ATOM 2220 C CA . ALA A 1 271 ? -2.049 11.419 20.383 1.00 77.50 271 ALA A CA 1
ATOM 2221 C C . ALA A 1 271 ? -1.752 10.949 18.951 1.00 77.50 271 ALA A C 1
ATOM 2223 O O . ALA A 1 271 ? -0.695 10.367 18.698 1.00 77.50 271 ALA A O 1
ATOM 2224 N N . ILE A 1 272 ? -2.683 11.159 18.015 1.00 78.50 272 ILE A N 1
ATOM 2225 C CA . ILE A 1 272 ? -2.586 10.699 16.629 1.00 78.50 272 ILE A CA 1
ATOM 2226 C C . ILE A 1 272 ? -3.110 11.752 15.647 1.00 78.50 272 ILE A C 1
ATOM 2228 O O . ILE A 1 272 ? -4.078 12.456 15.913 1.00 78.50 272 ILE A O 1
ATOM 2232 N N . ASP A 1 273 ? -2.501 11.811 14.462 1.00 76.62 273 ASP A N 1
ATOM 2233 C CA . ASP A 1 273 ? -2.989 12.636 13.353 1.00 76.62 273 ASP A CA 1
ATOM 2234 C C . ASP A 1 273 ? -4.335 12.085 12.844 1.00 76.62 273 ASP A C 1
ATOM 2236 O O . ASP A 1 273 ? -4.357 11.071 12.145 1.00 76.62 273 ASP A O 1
ATOM 2240 N N . LEU A 1 274 ? -5.454 12.739 13.146 1.00 78.88 274 LEU A N 1
ATOM 2241 C CA . LEU A 1 274 ? -6.772 12.401 12.588 1.00 78.88 274 LEU A CA 1
ATOM 2242 C C . LEU A 1 274 ? -7.062 13.226 11.328 1.00 78.88 274 LEU A C 1
ATOM 2244 O O . LEU A 1 274 ? -6.649 14.382 11.232 1.00 78.88 274 LEU A O 1
ATOM 2248 N N . THR A 1 275 ? -7.760 12.647 10.350 1.00 81.81 275 THR A N 1
ATOM 2249 C CA . THR A 1 275 ? -8.309 13.433 9.230 1.00 81.81 275 THR A CA 1
ATOM 2250 C C . THR A 1 275 ? -9.571 14.182 9.678 1.00 81.81 275 THR A C 1
ATOM 2252 O O . THR A 1 275 ? -10.207 13.765 10.648 1.00 81.81 275 THR A O 1
ATOM 2255 N N . PRO A 1 276 ? -9.984 15.253 8.974 1.00 83.06 276 PRO A N 1
ATOM 2256 C CA . PRO A 1 276 ? -11.246 15.939 9.267 1.00 83.06 276 PRO A CA 1
ATOM 2257 C C . PRO A 1 276 ? -12.460 14.995 9.262 1.00 83.06 276 PRO A C 1
ATOM 2259 O O . PRO A 1 276 ? -13.321 15.087 10.133 1.00 83.06 276 PRO A O 1
ATOM 2262 N N . ASP A 1 277 ? -12.490 14.034 8.336 1.00 83.19 277 ASP A N 1
ATOM 2263 C CA . ASP A 1 277 ? -13.571 13.046 8.251 1.00 83.19 277 ASP A CA 1
ATOM 2264 C C . ASP A 1 277 ? -13.604 12.115 9.470 1.00 83.19 277 ASP A C 1
ATOM 2266 O O . ASP A 1 277 ? -14.674 11.840 10.009 1.00 83.19 277 ASP A O 1
ATOM 2270 N N . GLU A 1 278 ? -12.439 11.663 9.944 1.00 83.94 278 GLU A N 1
ATOM 2271 C CA . GLU A 1 278 ? -12.343 10.830 11.148 1.00 83.94 278 GLU A CA 1
ATOM 2272 C C . GLU A 1 278 ? -12.746 11.604 12.405 1.00 83.94 278 GLU A C 1
ATOM 2274 O O . GLU A 1 278 ? -13.424 11.053 13.268 1.00 83.94 278 GLU A O 1
ATOM 2279 N N . GLN A 1 279 ? -12.374 12.885 12.502 1.00 82.19 279 GLN A N 1
ATOM 2280 C CA . GLN A 1 279 ? -12.821 13.751 13.595 1.00 82.19 279 GLN A CA 1
ATOM 2281 C C . GLN A 1 279 ? -14.348 13.878 13.600 1.00 82.19 279 GLN A C 1
ATOM 2283 O O . GLN A 1 279 ? -14.979 13.604 14.620 1.00 82.19 279 GLN A O 1
ATOM 2288 N N . SER A 1 280 ? -14.945 14.200 12.447 1.00 84.12 280 SER A N 1
ATOM 2289 C CA . SER A 1 280 ? -16.401 14.324 12.313 1.00 84.12 280 SER A CA 1
ATOM 2290 C C . SER A 1 280 ? -17.130 13.018 12.633 1.00 84.12 280 SER A C 1
ATOM 2292 O O . SER A 1 280 ? -18.216 13.026 13.211 1.00 84.12 280 SER A O 1
ATOM 2294 N N . GLU A 1 281 ? -16.561 11.875 12.264 1.00 84.69 281 GLU A N 1
ATOM 2295 C CA . GLU A 1 281 ? -17.145 10.579 12.585 1.00 84.69 281 GLU A CA 1
ATOM 2296 C C . GLU A 1 281 ? -17.089 10.259 14.082 1.00 84.69 281 GLU A C 1
ATOM 2298 O O . GLU A 1 281 ? -18.082 9.781 14.628 1.00 84.69 281 GLU A O 1
ATOM 2303 N N . LEU A 1 282 ? -15.978 10.567 14.759 1.00 82.25 282 LEU A N 1
ATOM 2304 C CA . LEU A 1 282 ? -15.865 10.387 16.208 1.00 82.25 282 LEU A CA 1
ATOM 2305 C C . LEU A 1 282 ? -16.867 11.263 16.971 1.00 82.25 282 LEU A C 1
ATOM 2307 O O . LEU A 1 282 ? -17.467 10.794 17.934 1.00 82.25 282 LEU A O 1
ATOM 2311 N N . GLU A 1 283 ? -17.104 12.500 16.528 1.00 80.75 283 GLU A N 1
ATOM 2312 C CA . GLU A 1 283 ? -18.130 13.382 17.108 1.00 80.75 283 GLU A CA 1
ATOM 2313 C C . GLU A 1 283 ? -19.544 12.796 16.968 1.00 80.75 283 GLU A C 1
ATOM 2315 O O . GLU A 1 283 ? -20.375 12.924 17.872 1.00 80.75 283 GLU A O 1
ATOM 2320 N N . LYS A 1 284 ? -19.818 12.104 15.853 1.00 82.44 284 LYS A N 1
ATOM 2321 C CA . LYS A 1 284 ? -21.114 11.465 15.575 1.00 82.44 284 LYS A CA 1
ATOM 2322 C C . LYS A 1 284 ? -21.390 10.228 16.429 1.00 82.44 284 LYS A C 1
ATOM 2324 O O . LYS A 1 284 ? -22.536 9.800 16.481 1.00 82.44 284 LYS A O 1
ATOM 2329 N N . LEU A 1 285 ? -20.390 9.655 17.102 1.00 75.12 285 LEU A N 1
ATOM 2330 C CA . LEU A 1 285 ? -20.589 8.502 17.994 1.00 75.12 285 LEU A CA 1
ATOM 2331 C C . LEU A 1 285 ? -21.362 8.852 19.277 1.00 75.12 285 LEU A C 1
ATOM 2333 O O . LEU A 1 285 ? -21.867 7.950 19.939 1.00 75.12 285 LEU A O 1
ATOM 2337 N N . PHE A 1 286 ? -21.469 10.143 19.609 1.00 63.69 286 PHE A N 1
ATOM 2338 C CA . PHE A 1 286 ? -22.196 10.668 20.772 1.00 63.69 286 PHE A CA 1
ATOM 2339 C C . PHE A 1 286 ? -23.622 11.162 20.431 1.00 63.69 286 PHE A C 1
ATOM 2341 O O . PHE A 1 286 ? -24.194 11.979 21.167 1.00 63.69 286 PHE A O 1
ATOM 2348 N N . TYR A 1 287 ? -24.173 10.738 19.290 1.00 56.31 287 TYR A N 1
ATOM 2349 C CA . TYR A 1 287 ? -25.557 10.972 18.856 1.00 56.31 287 TYR A CA 1
ATOM 2350 C C . TYR A 1 287 ? -26.248 9.633 18.607 1.00 56.31 287 TYR A C 1
ATOM 2352 O O . TYR A 1 287 ? -27.441 9.546 18.966 1.00 56.31 287 TYR A O 1
#

Nearest PDB structures (foldseek):
  5ix2-assembly1_B  TM=5.658E-01  e=1.259E+00  Mus musculus
  6o1e-assembly1_A-2  TM=5.028E-01  e=1.061E+00  Homo sapiens
  5ix1-assembly1_B  TM=4.475E-01  e=8.440E-01  Mus musculus
  3bt9-assembly2_E  TM=2.774E-01  e=5.555E+00  Staphylococcus aureus subsp. aureus Mu50